Protein AF-A0A7G8H6R9-F1 (afdb_monomer)

Structure (mmCIF, N/CA/C/O backbone):
data_AF-A0A7G8H6R9-F1
#
_entry.id   AF-A0A7G8H6R9-F1
#
loop_
_atom_site.group_PDB
_atom_site.id
_atom_site.type_symbol
_atom_site.label_atom_id
_atom_site.label_alt_id
_atom_site.label_comp_id
_atom_site.label_asym_id
_atom_site.label_entity_id
_atom_site.label_seq_id
_atom_site.pdbx_PDB_ins_code
_atom_site.Cartn_x
_atom_site.Cartn_y
_atom_site.Cartn_z
_atom_site.occupancy
_atom_site.B_iso_or_equiv
_atom_site.auth_seq_id
_atom_site.auth_comp_id
_atom_site.auth_asym_id
_atom_site.auth_atom_id
_atom_site.pdbx_PDB_model_num
ATOM 1 N N . MET A 1 1 ? 28.705 13.087 13.200 1.00 26.36 1 MET A N 1
ATOM 2 C CA . MET A 1 1 ? 27.753 12.635 14.234 1.00 26.36 1 MET A CA 1
ATOM 3 C C . MET A 1 1 ? 26.421 12.434 13.539 1.00 26.36 1 MET A C 1
ATOM 5 O O . MET A 1 1 ? 26.040 13.349 12.816 1.00 26.36 1 MET A O 1
ATOM 9 N N . PRO A 1 2 ? 25.771 11.267 13.654 1.00 31.14 2 PRO A N 1
ATOM 10 C CA . PRO A 1 2 ? 24.461 11.089 13.050 1.00 31.14 2 PRO A CA 1
ATOM 11 C C . PRO A 1 2 ? 23.506 12.064 13.736 1.00 31.14 2 PRO A C 1
ATOM 13 O O . PRO A 1 2 ? 23.510 12.161 14.966 1.00 31.14 2 PRO A O 1
ATOM 16 N N . ALA A 1 3 ? 22.737 12.822 12.954 1.00 32.84 3 ALA A N 1
ATOM 17 C CA . ALA A 1 3 ? 21.573 13.509 13.489 1.00 32.84 3 ALA A CA 1
ATOM 18 C C . ALA A 1 3 ? 20.749 12.448 14.221 1.00 32.84 3 ALA A C 1
ATOM 20 O O . ALA A 1 3 ? 20.484 11.385 13.658 1.00 32.84 3 ALA A O 1
ATOM 21 N N . SER A 1 4 ? 20.445 12.677 15.498 1.00 36.53 4 SER A N 1
ATOM 22 C CA . SER A 1 4 ? 19.651 11.727 16.260 1.00 36.53 4 SER A CA 1
ATOM 23 C C . SER A 1 4 ? 18.355 11.485 15.493 1.00 36.53 4 SER A C 1
ATOM 25 O O . SER A 1 4 ? 17.582 12.415 15.251 1.00 36.53 4 SER A O 1
ATOM 27 N N . SER A 1 5 ? 18.127 10.243 15.069 1.00 42.66 5 SER A N 1
ATOM 28 C CA . SER A 1 5 ? 16.808 9.802 14.649 1.00 42.66 5 SER A CA 1
ATOM 29 C C . SER A 1 5 ? 15.935 9.886 15.897 1.00 42.66 5 SER A C 1
ATOM 31 O O . SER A 1 5 ? 15.857 8.940 16.681 1.00 42.66 5 SER A O 1
ATOM 33 N N . ARG A 1 6 ? 15.358 11.063 16.170 1.00 48.69 6 ARG A N 1
ATOM 34 C CA . ARG A 1 6 ? 14.255 11.148 17.123 1.00 48.69 6 ARG A CA 1
ATOM 35 C C . ARG A 1 6 ? 13.229 10.151 16.616 1.00 48.69 6 ARG A C 1
ATOM 37 O O . ARG A 1 6 ? 12.749 10.318 15.498 1.00 48.69 6 ARG A O 1
ATOM 44 N N . LEU A 1 7 ? 12.955 9.123 17.414 1.00 51.47 7 LEU A N 1
ATOM 45 C CA . LEU A 1 7 ? 11.779 8.284 17.233 1.00 51.47 7 LEU A CA 1
ATOM 46 C C . LEU A 1 7 ? 10.602 9.240 17.033 1.00 51.47 7 LEU A C 1
ATOM 48 O O . LEU A 1 7 ? 10.328 10.068 17.908 1.00 51.47 7 LEU A O 1
ATOM 52 N N . ARG A 1 8 ? 9.997 9.216 15.842 1.00 64.62 8 ARG A N 1
ATOM 53 C CA . ARG A 1 8 ? 8.861 10.077 15.510 1.00 64.62 8 ARG A CA 1
ATOM 54 C C . ARG A 1 8 ? 7.612 9.454 16.117 1.00 64.62 8 ARG A C 1
ATOM 56 O O . ARG A 1 8 ? 6.754 8.932 15.420 1.00 64.62 8 ARG A O 1
ATOM 63 N N . ASP A 1 9 ? 7.525 9.515 17.438 1.00 67.19 9 ASP A N 1
ATOM 64 C CA . ASP A 1 9 ? 6.433 8.948 18.233 1.00 67.19 9 ASP A CA 1
ATOM 65 C C . ASP A 1 9 ? 5.193 9.862 18.250 1.00 67.19 9 ASP A C 1
ATOM 67 O O . ASP A 1 9 ? 4.544 10.094 19.269 1.00 67.19 9 ASP A O 1
ATOM 71 N N . GLU A 1 10 ? 4.912 10.492 17.112 1.00 83.69 10 GLU A N 1
ATOM 72 C CA . GLU A 1 10 ? 3.796 11.414 16.998 1.00 83.69 10 GLU A CA 1
ATOM 73 C C . GLU A 1 10 ? 2.509 10.614 16.808 1.00 83.69 10 GLU A C 1
ATOM 75 O O . GLU A 1 10 ? 2.331 9.887 15.827 1.00 83.69 10 GLU A O 1
ATOM 80 N N . VAL A 1 11 ? 1.596 10.781 17.757 1.00 90.62 11 VAL A N 1
ATOM 81 C CA . VAL A 1 11 ? 0.278 10.156 17.755 1.00 90.62 11 VAL A CA 1
ATOM 82 C C . VAL A 1 11 ? -0.803 11.221 17.871 1.00 90.62 11 VAL A C 1
ATOM 84 O O . VAL A 1 11 ? -0.602 12.273 18.480 1.00 90.62 11 VAL A O 1
ATOM 87 N N . ILE A 1 12 ? -1.974 10.948 17.304 1.00 92.62 12 ILE A N 1
ATOM 88 C CA . ILE A 1 12 ? -3.186 11.705 17.624 1.00 92.62 12 ILE A CA 1
ATOM 89 C C . ILE A 1 12 ? -3.695 11.174 18.955 1.00 92.62 12 ILE A C 1
ATOM 91 O O . ILE A 1 12 ? -3.955 9.980 19.062 1.00 92.62 12 ILE A O 1
ATOM 95 N N . VAL A 1 13 ? -3.871 12.042 19.945 1.00 95.19 13 VAL A N 1
ATOM 96 C CA . VAL A 1 13 ? -4.448 11.667 21.238 1.00 95.19 13 VAL A CA 1
ATOM 97 C C . VAL A 1 13 ? -5.892 12.138 21.283 1.00 95.19 13 VAL A C 1
ATOM 99 O O . VAL A 1 13 ? -6.182 13.295 20.987 1.00 95.19 13 VAL A O 1
ATOM 102 N N . VAL A 1 14 ? -6.800 11.251 21.677 1.00 96.81 14 VAL A N 1
ATOM 103 C CA . VAL A 1 14 ? -8.214 11.572 21.860 1.00 96.81 14 VAL A CA 1
ATOM 104 C C . VAL A 1 14 ? -8.591 11.331 23.312 1.00 96.81 14 VAL A C 1
ATOM 106 O O . VAL A 1 14 ? -8.386 10.237 23.838 1.00 96.81 14 VAL A O 1
ATOM 109 N N . GLN A 1 15 ? -9.151 12.356 23.947 1.00 97.56 15 GLN A N 1
ATOM 110 C CA . GLN A 1 15 ? -9.713 12.291 25.288 1.00 97.56 15 GLN A CA 1
ATOM 111 C C . GLN A 1 15 ? -11.240 12.305 25.193 1.00 97.56 15 GLN A C 1
ATOM 113 O O . GLN A 1 15 ? -11.832 13.249 24.677 1.00 97.56 15 GLN A O 1
ATOM 118 N N . LEU A 1 16 ? -11.881 11.251 25.691 1.00 97.50 16 LEU A N 1
ATOM 119 C CA . LEU A 1 16 ? -13.327 11.179 25.877 1.00 97.50 16 LEU A CA 1
ATOM 120 C C . LEU A 1 16 ? -13.691 11.714 27.261 1.00 97.50 16 LEU A C 1
ATOM 122 O O . LEU A 1 16 ? -13.001 11.417 28.244 1.00 97.50 16 LEU A O 1
ATOM 126 N N . HIS A 1 17 ? -14.792 12.456 27.328 1.00 95.81 17 HIS A N 1
ATOM 127 C CA . HIS A 1 17 ? -15.356 12.990 28.562 1.00 95.81 17 HIS A CA 1
ATOM 128 C C . HIS A 1 17 ? -16.751 12.411 28.826 1.00 95.81 17 HIS A C 1
ATOM 130 O O . HIS A 1 17 ? -17.503 12.087 27.896 1.00 95.81 17 HIS A O 1
ATOM 136 N N . SER A 1 18 ? -17.109 12.327 30.110 1.00 93.25 18 SER A N 1
ATOM 137 C CA . SER A 1 18 ? -18.385 11.779 30.584 1.00 93.25 18 SER A CA 1
ATOM 138 C C . SER A 1 18 ? -19.610 12.585 30.146 1.00 93.25 18 SER A C 1
ATOM 140 O O . SER A 1 18 ? -20.715 12.051 30.141 1.00 93.25 18 SER A O 1
ATOM 142 N N . ASP A 1 19 ? -19.424 13.844 29.746 1.00 93.12 19 ASP A N 1
ATOM 143 C CA . ASP A 1 19 ? -20.468 14.702 29.176 1.00 93.12 19 ASP A CA 1
ATOM 144 C C . ASP A 1 19 ? -20.760 14.406 27.690 1.00 93.12 19 ASP A C 1
ATOM 146 O O . ASP A 1 19 ? -21.629 15.036 27.089 1.00 93.12 19 ASP A O 1
ATOM 150 N N . GLY A 1 20 ? -20.052 13.442 27.091 1.00 91.31 20 GLY A N 1
ATOM 151 C CA . GLY A 1 20 ? -20.201 13.057 25.689 1.00 91.31 20 GLY A CA 1
ATOM 152 C C . GLY A 1 20 ? -19.307 13.833 24.717 1.00 91.31 20 GLY A C 1
ATOM 153 O O . GLY A 1 20 ? -19.296 13.510 23.526 1.00 91.31 20 GLY A O 1
ATOM 154 N N . SER A 1 21 ? -18.526 14.807 25.191 1.00 93.62 21 SER A N 1
ATOM 155 C CA . SER A 1 21 ? -17.560 15.538 24.368 1.00 93.62 21 SER A CA 1
ATOM 156 C C . SER A 1 21 ? -16.255 14.754 24.158 1.00 93.62 21 SER A C 1
ATOM 158 O O . SER A 1 21 ? -15.936 13.812 24.895 1.00 93.62 21 SER A O 1
ATOM 160 N N . ASN A 1 22 ? -15.510 15.122 23.107 1.00 94.88 22 ASN A N 1
ATOM 161 C CA . ASN A 1 22 ? -14.188 14.578 22.796 1.00 94.88 22 ASN A CA 1
ATOM 162 C C . ASN A 1 22 ? -13.207 15.732 22.568 1.00 94.88 22 ASN A C 1
ATOM 164 O O . ASN A 1 22 ? -13.498 16.626 21.769 1.00 94.88 22 ASN A O 1
ATOM 168 N N . GLU A 1 23 ? -12.023 15.664 23.164 1.00 96.25 23 GLU A N 1
ATOM 169 C CA . GLU A 1 23 ? -10.902 16.549 22.849 1.00 96.25 23 GLU A CA 1
ATOM 170 C C . GLU A 1 23 ? -9.880 15.796 21.986 1.00 96.25 23 GLU A C 1
ATOM 172 O O . GLU A 1 23 ? -9.482 14.677 22.312 1.00 96.25 23 GLU A O 1
ATOM 177 N N . VAL A 1 24 ? -9.452 16.399 20.873 1.00 95.62 24 VAL A N 1
ATOM 178 C CA . VAL A 1 24 ? -8.404 15.848 20.001 1.00 95.62 24 VAL A CA 1
ATOM 179 C C . VAL A 1 24 ? -7.146 16.688 20.159 1.00 95.62 24 VAL A C 1
ATOM 181 O O . VAL A 1 24 ? -7.118 17.855 19.771 1.00 95.62 24 VAL A O 1
ATOM 184 N N . GLN A 1 25 ? -6.096 16.077 20.694 1.00 94.00 25 GLN A N 1
ATOM 185 C CA . GLN A 1 25 ? -4.788 16.687 20.881 1.00 94.00 25 GLN A CA 1
ATOM 186 C C . GLN A 1 25 ? -3.840 16.207 19.783 1.00 94.00 25 GLN A C 1
ATOM 188 O O . GLN A 1 25 ? -3.674 15.007 19.547 1.00 94.00 25 GLN A O 1
ATOM 193 N N . LEU A 1 26 ? -3.226 17.170 19.098 1.00 91.44 26 LEU A N 1
ATOM 194 C CA . LEU A 1 26 ? -2.254 16.923 18.041 1.00 91.44 26 LEU A CA 1
ATOM 195 C C . LEU A 1 26 ? -0.825 17.164 18.556 1.00 91.44 26 LEU A C 1
ATOM 197 O O . LEU A 1 26 ? -0.627 18.018 19.424 1.00 91.44 26 LEU A O 1
ATOM 201 N N . PRO A 1 27 ? 0.179 16.472 17.994 1.00 85.69 27 PRO A N 1
ATOM 202 C CA . PRO A 1 27 ? 1.586 16.777 18.224 1.00 85.69 27 PRO A CA 1
ATOM 203 C C . PRO A 1 27 ? 1.901 18.254 17.939 1.00 85.69 27 PRO A C 1
ATOM 205 O O . PRO A 1 27 ? 1.411 18.832 16.968 1.00 85.69 27 PRO A O 1
ATOM 208 N N . SER A 1 28 ? 2.749 18.864 18.771 1.00 78.88 28 SER A N 1
ATOM 209 C CA . SER A 1 28 ? 3.027 20.309 18.741 1.00 78.88 28 SER A CA 1
ATOM 210 C C . SER A 1 28 ? 3.736 20.800 17.473 1.00 78.88 28 SER A C 1
ATOM 212 O O . SER A 1 28 ? 3.584 21.964 17.114 1.00 78.88 28 SER A O 1
ATOM 214 N N . ASN A 1 29 ? 4.472 19.929 16.773 1.00 77.94 29 ASN A N 1
ATOM 215 C CA . ASN A 1 29 ? 5.256 20.264 15.580 1.00 77.94 29 ASN A CA 1
ATOM 216 C C . ASN A 1 29 ? 4.847 19.416 14.367 1.00 77.94 29 ASN A C 1
ATOM 218 O O . ASN A 1 29 ? 5.669 18.717 13.781 1.00 77.94 29 ASN A O 1
ATOM 222 N N . LEU A 1 30 ? 3.570 19.471 13.985 1.00 78.81 30 LEU A N 1
ATOM 223 C CA . LEU A 1 30 ? 3.066 18.672 12.870 1.00 78.81 30 LEU A CA 1
ATOM 224 C C . LEU A 1 30 ? 3.607 19.172 11.518 1.00 78.81 30 LEU A C 1
ATOM 226 O O . LEU A 1 30 ? 3.305 20.287 11.081 1.00 78.81 30 LEU A O 1
ATOM 230 N N . GLU A 1 31 ? 4.358 18.330 10.809 1.00 79.00 31 GLU A N 1
ATOM 231 C CA . GLU A 1 31 ? 4.744 18.612 9.426 1.00 79.00 31 GLU A CA 1
ATOM 232 C C . GLU A 1 31 ? 3.495 18.728 8.526 1.00 79.00 31 GLU A C 1
ATOM 234 O O . GLU A 1 31 ? 2.511 17.999 8.683 1.00 79.00 31 GLU A O 1
ATOM 239 N N . LYS A 1 32 ? 3.537 19.608 7.514 1.00 75.12 32 LYS A N 1
ATOM 240 C CA . LYS A 1 32 ? 2.390 19.879 6.621 1.00 75.12 32 LYS A CA 1
ATOM 241 C C . LYS A 1 32 ? 1.817 18.612 5.965 1.00 75.12 32 LYS A C 1
ATOM 243 O O . LYS A 1 32 ? 0.612 18.534 5.743 1.00 75.12 32 LYS A O 1
ATOM 248 N N . GLY A 1 33 ? 2.665 17.621 5.673 1.00 72.75 33 GLY A N 1
ATOM 249 C CA . GLY A 1 33 ? 2.245 16.337 5.101 1.00 72.75 33 GLY A CA 1
ATOM 250 C C . GLY A 1 33 ? 1.328 15.526 6.025 1.00 72.75 33 GLY A C 1
ATOM 251 O O . GLY A 1 33 ? 0.394 14.884 5.549 1.00 72.75 33 GLY A O 1
ATOM 252 N N . LEU A 1 34 ? 1.522 15.620 7.342 1.00 84.81 34 LEU A N 1
ATOM 253 C CA . LEU A 1 34 ? 0.761 14.864 8.339 1.00 84.81 34 LEU A CA 1
ATOM 254 C C . LEU A 1 34 ? -0.631 15.448 8.595 1.00 84.81 34 LEU A C 1
ATOM 256 O O . LEU A 1 34 ? -1.524 14.726 9.028 1.00 84.81 34 LEU A O 1
ATOM 260 N N . LEU A 1 35 ? -0.863 16.725 8.267 1.00 87.19 35 LEU A N 1
ATOM 261 C CA . LEU A 1 35 ? -2.186 17.347 8.409 1.00 87.19 35 LEU A CA 1
ATOM 262 C C . LEU A 1 35 ? -3.255 16.595 7.607 1.00 87.19 35 LEU A C 1
ATOM 264 O O . LEU A 1 35 ? -4.388 16.455 8.061 1.00 87.19 35 LEU A O 1
ATOM 268 N N . THR A 1 36 ? -2.885 16.070 6.437 1.00 89.00 36 THR A N 1
ATOM 269 C CA . THR A 1 36 ? -3.792 15.256 5.613 1.00 89.00 36 THR A CA 1
ATOM 270 C C . THR A 1 36 ? -4.135 13.920 6.278 1.00 89.00 36 THR A C 1
ATOM 272 O O . THR A 1 36 ? -5.289 13.501 6.239 1.00 89.00 36 THR A O 1
ATOM 275 N N . ARG A 1 37 ? -3.172 13.296 6.971 1.00 92.38 37 ARG A N 1
ATOM 276 C CA . ARG A 1 37 ? -3.375 12.069 7.760 1.00 92.38 37 ARG A CA 1
ATOM 277 C C . ARG A 1 37 ? -4.321 12.325 8.941 1.00 92.38 37 ARG A C 1
ATOM 279 O O . ARG A 1 37 ? -5.281 11.586 9.131 1.00 92.38 37 ARG A O 1
ATOM 286 N N . VAL A 1 38 ? -4.134 13.439 9.657 1.00 92.75 38 VAL A N 1
ATOM 287 C CA . VAL A 1 38 ? -5.045 13.870 10.737 1.00 92.75 38 VAL A CA 1
ATOM 288 C C . VAL A 1 38 ? -6.471 14.076 10.221 1.00 92.75 38 VAL A C 1
ATOM 290 O O . VAL A 1 38 ? -7.431 13.635 10.852 1.00 92.75 38 VAL A O 1
ATOM 293 N N . GLN A 1 39 ? -6.627 14.735 9.070 1.00 93.12 39 GLN A N 1
ATOM 294 C CA . GLN A 1 39 ? -7.939 14.940 8.455 1.00 93.12 39 GLN A CA 1
ATOM 295 C C . GLN A 1 39 ? -8.610 13.614 8.080 1.00 93.12 39 GLN A C 1
ATOM 297 O O . GLN A 1 39 ? -9.797 13.452 8.362 1.00 93.12 39 GLN A O 1
ATOM 302 N N . ALA A 1 40 ? -7.856 12.665 7.515 1.00 95.12 40 ALA A N 1
ATOM 303 C CA . ALA A 1 40 ? -8.357 11.336 7.174 1.00 95.12 40 ALA A CA 1
ATOM 304 C C . ALA A 1 40 ? -8.886 10.579 8.408 1.00 95.12 40 ALA A C 1
ATOM 306 O O . ALA A 1 40 ? -9.934 9.942 8.336 1.00 95.12 40 ALA A O 1
ATOM 307 N N . CYS A 1 41 ? -8.236 10.717 9.567 1.00 96.12 41 CYS A N 1
ATOM 308 C CA . CYS A 1 41 ? -8.650 10.039 10.799 1.00 96.12 41 CYS A CA 1
ATOM 309 C C . CYS A 1 41 ? -9.939 10.574 11.437 1.00 96.12 41 CYS A C 1
ATOM 311 O O . CYS A 1 41 ? -10.473 9.919 12.328 1.00 96.12 41 CYS A O 1
ATOM 313 N N . ARG A 1 42 ? -10.473 11.734 11.024 1.00 94.69 42 ARG A N 1
ATOM 314 C CA . ARG A 1 42 ? -11.649 12.345 11.682 1.00 94.69 42 ARG A CA 1
ATOM 315 C C . ARG A 1 42 ? -12.860 11.413 11.746 1.00 94.69 42 ARG A C 1
ATOM 317 O O . ARG A 1 42 ? -13.512 11.341 12.785 1.00 94.69 42 ARG A O 1
ATOM 324 N N . GLY A 1 43 ? -13.140 10.699 10.654 1.00 94.69 43 GLY A N 1
ATOM 325 C CA . GLY A 1 43 ? -14.242 9.733 10.599 1.00 94.69 43 GLY A CA 1
ATOM 326 C C . GLY A 1 43 ? -14.040 8.582 11.584 1.00 94.69 43 GLY A C 1
ATOM 327 O O . GLY A 1 43 ? -14.943 8.263 12.356 1.00 94.69 43 GLY A O 1
ATOM 328 N N . PHE A 1 44 ? -12.824 8.032 11.626 1.00 97.38 44 PHE A N 1
ATOM 329 C CA . PHE A 1 44 ? -12.467 6.979 12.572 1.00 97.38 44 PHE A CA 1
ATOM 330 C C . PHE A 1 44 ? -12.538 7.456 14.030 1.00 97.38 44 PHE A C 1
ATOM 332 O O . PHE A 1 44 ? -13.101 6.754 14.859 1.00 97.38 44 PHE A O 1
ATOM 339 N N . ILE A 1 45 ? -12.055 8.662 14.356 1.00 97.19 45 ILE A N 1
ATOM 340 C CA . ILE A 1 45 ? -12.119 9.219 15.721 1.00 97.19 45 ILE A CA 1
ATOM 341 C C . ILE A 1 45 ? -13.566 9.281 16.225 1.00 97.19 45 ILE A C 1
ATOM 343 O O . ILE A 1 45 ? -13.845 8.874 17.353 1.00 97.19 45 ILE A O 1
ATOM 347 N N . HIS A 1 46 ? -14.493 9.763 15.391 1.00 95.44 46 HIS A N 1
ATOM 348 C CA . HIS A 1 46 ? -15.917 9.783 15.731 1.00 95.44 46 HIS A CA 1
ATOM 349 C C . HIS A 1 46 ? -16.468 8.378 15.971 1.00 95.44 46 HIS A C 1
ATOM 351 O O . HIS A 1 46 ? -17.170 8.149 16.958 1.00 95.44 46 HIS A O 1
ATOM 357 N N . HIS A 1 47 ? -16.131 7.447 15.082 1.00 96.44 47 HIS A N 1
ATOM 358 C CA . HIS A 1 47 ? -16.577 6.067 15.160 1.00 96.44 47 HIS A CA 1
ATOM 359 C C . HIS A 1 47 ? -16.043 5.357 16.419 1.00 96.44 47 HIS A C 1
ATOM 361 O O . HIS A 1 47 ? -16.822 4.797 17.189 1.00 96.44 47 HIS A O 1
ATOM 367 N N . ALA A 1 48 ? -14.742 5.468 16.693 1.00 97.81 48 ALA A N 1
ATOM 368 C CA . ALA A 1 48 ? -14.099 4.901 17.873 1.00 97.81 48 ALA A CA 1
ATOM 369 C C . ALA A 1 48 ? -14.675 5.476 19.172 1.00 97.81 48 ALA A C 1
ATOM 371 O O . ALA A 1 48 ? -15.032 4.719 20.069 1.00 97.81 48 ALA A O 1
ATOM 372 N N . ALA A 1 49 ? -14.849 6.799 19.263 1.00 97.25 49 ALA A N 1
ATOM 373 C CA . ALA A 1 49 ? -15.452 7.436 20.433 1.00 97.25 49 ALA A CA 1
ATOM 374 C C . ALA A 1 49 ? -16.880 6.936 20.702 1.00 97.25 49 ALA A C 1
ATOM 376 O O . ALA A 1 49 ? -17.253 6.687 21.848 1.00 97.25 49 ALA A O 1
ATOM 377 N N . HIS A 1 50 ? -17.685 6.781 19.648 1.00 96.50 50 HIS A N 1
ATOM 378 C CA . HIS A 1 50 ? -19.026 6.219 19.761 1.00 96.50 50 HIS A CA 1
ATOM 379 C C . HIS A 1 50 ? -18.984 4.760 20.234 1.00 96.50 50 HIS A C 1
ATOM 381 O O . HIS A 1 50 ? -19.693 4.403 21.176 1.00 96.50 50 HIS A O 1
ATOM 387 N N . ARG A 1 51 ? -18.119 3.930 19.640 1.00 97.44 51 ARG A N 1
ATOM 388 C CA . ARG A 1 51 ? -18.008 2.511 19.993 1.00 97.44 51 ARG A CA 1
ATOM 389 C C . ARG A 1 51 ? -17.494 2.301 21.419 1.00 97.44 51 ARG A C 1
ATOM 391 O O . ARG A 1 51 ? -18.090 1.526 22.157 1.00 97.44 51 ARG A O 1
ATOM 398 N N . PHE A 1 52 ? -16.476 3.041 21.859 1.00 97.94 52 PHE A N 1
ATOM 399 C CA . PHE A 1 52 ? -15.996 2.985 23.244 1.00 97.94 52 PHE A CA 1
ATOM 400 C C . PHE A 1 52 ? -17.100 3.308 24.258 1.00 97.94 52 PHE A C 1
ATOM 402 O O . PHE A 1 52 ? -17.245 2.596 25.249 1.00 97.94 52 PHE A O 1
ATOM 409 N N . ARG A 1 53 ? -17.945 4.311 23.984 1.00 96.19 53 ARG A N 1
ATOM 410 C CA . ARG A 1 53 ? -19.100 4.625 24.843 1.00 96.19 53 ARG A CA 1
ATOM 411 C C . ARG A 1 53 ? -20.118 3.492 24.906 1.00 96.19 53 ARG A C 1
ATOM 413 O O . ARG A 1 53 ? -20.641 3.224 25.982 1.00 96.19 53 ARG A O 1
ATOM 420 N N . GLN A 1 54 ? -20.381 2.812 23.790 1.00 96.44 54 GLN A N 1
ATOM 421 C CA . GLN A 1 54 ? -21.252 1.630 23.779 1.00 96.44 54 GLN A CA 1
ATOM 422 C C . GLN A 1 54 ? -20.682 0.477 24.614 1.00 96.44 54 GLN A C 1
ATOM 424 O O . GLN A 1 54 ? -21.447 -0.276 25.208 1.00 96.44 54 GLN A O 1
ATOM 429 N N . LEU A 1 55 ? -19.354 0.367 24.689 1.00 96.50 55 LEU A N 1
ATOM 430 C CA . LEU A 1 55 ? -18.650 -0.584 25.553 1.00 96.50 55 LEU A CA 1
ATOM 431 C C . LEU A 1 55 ? -18.572 -0.123 27.025 1.00 96.50 55 LEU A C 1
ATOM 433 O O . LEU A 1 55 ? -17.995 -0.822 27.851 1.00 96.50 55 LEU A O 1
ATOM 437 N N . GLY A 1 56 ? -19.151 1.033 27.374 1.00 96.19 56 GLY A N 1
ATOM 438 C CA . GLY A 1 56 ? -19.171 1.582 28.736 1.00 96.19 56 GLY A CA 1
ATOM 439 C C . GLY A 1 56 ? -18.009 2.523 29.075 1.00 96.19 56 GLY A C 1
ATOM 440 O O . GLY A 1 56 ? -17.990 3.110 30.158 1.00 96.19 56 GLY A O 1
ATOM 441 N N . HIS A 1 57 ? -17.073 2.745 28.149 1.00 96.06 57 HIS A N 1
ATOM 442 C CA . HIS A 1 57 ? -15.915 3.623 28.342 1.00 96.06 57 HIS A CA 1
ATOM 443 C C . HIS A 1 57 ? -16.275 5.087 28.057 1.00 96.06 57 HIS A C 1
ATOM 445 O O . HIS A 1 57 ? -15.993 5.627 26.987 1.00 96.06 57 HIS A O 1
ATOM 451 N N . VAL A 1 58 ? -16.940 5.739 29.015 1.00 93.44 58 VAL A N 1
ATOM 452 C CA . VAL A 1 58 ? -17.403 7.138 28.879 1.00 93.44 58 VAL A CA 1
ATOM 453 C C . VAL A 1 58 ? -16.316 8.186 29.146 1.00 93.44 58 VAL A C 1
ATOM 455 O O . VAL A 1 58 ? -16.423 9.304 28.651 1.00 93.44 58 VAL A O 1
ATOM 458 N N . THR A 1 59 ? -15.253 7.817 29.866 1.00 96.00 59 THR A N 1
ATOM 459 C CA . THR A 1 59 ? -14.050 8.636 30.076 1.00 96.00 59 THR A CA 1
ATOM 460 C C . THR A 1 59 ? -12.832 7.782 29.754 1.00 96.00 59 THR A C 1
ATOM 462 O O . THR A 1 59 ? -12.549 6.820 30.462 1.00 96.00 59 THR A O 1
ATOM 465 N N . LEU A 1 60 ? -12.121 8.115 28.680 1.00 96.56 60 LEU A N 1
ATOM 466 C CA . LEU A 1 60 ? -11.045 7.288 28.132 1.00 96.56 60 LEU A CA 1
ATOM 467 C C . LEU A 1 60 ? -10.056 8.151 27.352 1.00 96.56 60 LEU A C 1
ATOM 469 O O . LEU A 1 60 ? -10.462 9.077 26.658 1.00 96.56 60 LEU A O 1
ATOM 473 N N . ARG A 1 61 ? -8.771 7.802 27.410 1.00 96.81 61 ARG A N 1
ATOM 474 C CA . ARG A 1 61 ? -7.735 8.355 26.538 1.00 96.81 61 ARG A CA 1
ATOM 475 C C . ARG A 1 61 ? -7.213 7.265 25.608 1.00 96.81 61 ARG A C 1
ATOM 477 O O . ARG A 1 61 ? -6.768 6.229 26.093 1.00 96.81 61 ARG A O 1
ATOM 484 N N . PHE A 1 62 ? -7.225 7.502 24.301 1.00 97.00 62 PHE A N 1
ATOM 485 C CA . PHE A 1 62 ? -6.633 6.592 23.314 1.00 97.00 62 PHE A CA 1
ATOM 486 C C . PHE A 1 62 ? -5.778 7.349 22.296 1.00 97.00 62 PHE A C 1
ATOM 488 O O . PHE A 1 62 ? -5.910 8.567 22.148 1.00 97.00 62 PHE A O 1
ATOM 495 N N . ALA A 1 63 ? -4.891 6.626 21.613 1.00 96.88 63 ALA A N 1
ATOM 496 C CA . ALA A 1 63 ? -3.972 7.189 20.632 1.00 96.88 63 ALA A CA 1
ATOM 497 C C . ALA A 1 63 ? -4.110 6.528 19.252 1.00 96.88 63 ALA A C 1
ATOM 499 O O . ALA A 1 63 ? -4.526 5.376 19.138 1.00 96.88 63 ALA A O 1
ATOM 500 N N . ILE A 1 64 ? -3.768 7.260 18.192 1.00 96.38 64 ILE A N 1
ATOM 501 C CA . ILE A 1 64 ? -3.727 6.770 16.808 1.00 96.38 64 ILE A CA 1
ATOM 502 C C . ILE A 1 64 ? -2.355 7.106 16.227 1.00 96.38 64 ILE A C 1
ATOM 504 O O . ILE A 1 64 ? -1.940 8.268 16.262 1.00 96.38 64 ILE A O 1
ATOM 508 N N . GLN A 1 65 ? -1.677 6.102 15.673 1.00 94.06 65 GLN A N 1
ATOM 509 C CA . GLN A 1 65 ? -0.407 6.256 14.970 1.00 94.06 65 GLN A CA 1
ATOM 510 C C . GLN A 1 65 ? -0.536 7.274 13.827 1.00 94.06 65 GLN A C 1
ATOM 512 O O . GLN A 1 65 ? -1.495 7.230 13.053 1.00 94.06 65 GLN A O 1
ATOM 517 N N . LEU A 1 66 ? 0.435 8.186 13.702 1.00 90.06 66 LEU A N 1
ATOM 518 C CA . LEU A 1 66 ? 0.460 9.179 12.622 1.00 90.06 66 LEU A CA 1
ATOM 519 C C . LEU A 1 66 ? 1.608 8.975 11.624 1.00 90.06 66 LEU A C 1
ATOM 521 O O . LEU A 1 66 ? 1.462 9.338 10.453 1.00 90.06 66 LEU A O 1
ATOM 525 N N . HIS A 1 67 ? 2.730 8.407 12.069 1.00 85.81 67 HIS A N 1
ATOM 526 C CA . HIS A 1 67 ? 3.921 8.136 11.254 1.00 85.81 67 HIS A CA 1
ATOM 527 C C . HIS A 1 67 ? 4.013 6.692 10.789 1.00 85.81 67 HIS A C 1
ATOM 529 O O . HIS A 1 67 ? 3.229 5.840 11.180 1.00 85.81 67 HIS A O 1
ATOM 535 N N . ASP A 1 68 ? 4.998 6.462 9.929 1.00 82.88 68 ASP A N 1
ATOM 536 C CA . ASP A 1 68 ? 5.375 5.147 9.422 1.00 82.88 68 ASP A CA 1
ATOM 537 C C . ASP A 1 68 ? 6.120 4.318 10.509 1.00 82.88 68 ASP A C 1
ATOM 539 O O . ASP A 1 68 ? 6.197 3.096 10.411 1.00 82.88 68 ASP A O 1
ATOM 543 N N . ASP A 1 69 ? 6.638 4.970 11.561 1.00 83.94 69 ASP A N 1
ATOM 544 C CA . ASP A 1 69 ? 7.298 4.336 12.712 1.00 83.94 69 ASP A CA 1
ATOM 545 C C . ASP A 1 69 ? 6.284 3.757 13.717 1.00 83.94 69 ASP A C 1
ATOM 547 O O . ASP A 1 69 ? 5.181 4.288 13.884 1.00 83.94 69 ASP A O 1
ATOM 551 N N . GLU A 1 70 ? 6.669 2.690 14.424 1.00 84.25 70 GLU A N 1
ATOM 552 C CA . GLU A 1 70 ? 5.845 2.106 15.488 1.00 84.25 70 GLU A CA 1
ATOM 553 C C . GLU A 1 70 ? 5.761 3.043 16.707 1.00 84.25 70 GLU A C 1
ATOM 555 O O . GLU A 1 70 ? 6.796 3.523 17.183 1.00 84.25 70 GLU A O 1
ATOM 560 N N . PRO A 1 71 ? 4.551 3.305 17.236 1.00 87.75 71 PRO A N 1
ATOM 561 C CA . PRO A 1 71 ? 4.378 4.188 18.381 1.00 87.75 71 PRO A CA 1
ATOM 562 C C . PRO A 1 71 ? 4.855 3.523 19.679 1.00 87.75 71 PRO A C 1
ATOM 564 O O . PRO A 1 71 ? 4.712 2.315 19.870 1.00 87.75 71 PRO A O 1
ATOM 567 N N . SER A 1 72 ? 5.374 4.320 20.614 1.00 87.88 72 SER A N 1
ATOM 568 C CA . SER A 1 72 ? 5.854 3.835 21.917 1.00 87.88 72 SER A CA 1
ATOM 569 C C . SER A 1 72 ? 4.727 3.570 22.919 1.00 87.88 72 SER A C 1
ATOM 571 O O . SER A 1 72 ? 4.925 2.877 23.921 1.00 87.88 72 SER A O 1
ATOM 573 N N . CYS A 1 73 ? 3.536 4.115 22.657 1.00 89.19 73 CYS A N 1
ATOM 574 C CA . CYS A 1 73 ? 2.354 3.959 23.494 1.00 89.19 73 CYS A CA 1
ATOM 575 C C . CYS A 1 73 ? 1.251 3.157 22.783 1.00 89.19 73 CYS A C 1
ATOM 577 O O . CYS A 1 73 ? 1.188 3.160 21.548 1.00 89.19 73 CYS A O 1
ATOM 579 N N . PRO A 1 74 ? 0.353 2.491 23.541 1.00 94.00 74 PRO A N 1
ATOM 580 C CA . PRO A 1 74 ? -0.812 1.818 22.975 1.00 94.00 74 PRO A CA 1
ATOM 581 C C . PRO A 1 74 ? -1.576 2.734 22.022 1.00 94.00 74 PRO A C 1
ATOM 583 O O . PRO A 1 74 ? -2.035 3.805 22.414 1.00 94.00 74 PRO A O 1
ATOM 586 N N . SER A 1 75 ? -1.673 2.317 20.763 1.00 96.00 75 SER A N 1
ATOM 587 C CA . SER A 1 75 ? -2.246 3.119 19.686 1.00 96.00 75 SER A CA 1
ATOM 588 C C . SER A 1 75 ? -2.981 2.230 18.691 1.00 96.00 75 SER A C 1
ATOM 590 O O . SER A 1 75 ? -2.608 1.075 18.489 1.00 96.00 75 SER A O 1
ATOM 592 N N . PHE A 1 76 ? -3.985 2.786 18.018 1.00 97.50 76 PHE A N 1
ATOM 593 C CA . PHE A 1 76 ? -4.461 2.239 16.749 1.00 97.50 76 PHE A CA 1
ATOM 594 C C . PHE A 1 76 ? -3.356 2.343 15.697 1.00 97.50 76 PHE A C 1
ATOM 596 O O . PHE A 1 76 ? -2.684 3.374 15.610 1.00 97.50 76 PHE A O 1
ATOM 603 N N . LEU A 1 77 ? -3.176 1.281 14.914 1.00 95.81 77 LEU A N 1
ATOM 604 C CA . LEU A 1 77 ? -2.053 1.128 13.988 1.00 95.81 77 LEU A CA 1
ATOM 605 C C . LEU A 1 77 ? -2.530 1.178 12.535 1.00 95.81 77 LEU A C 1
ATOM 607 O O . LEU A 1 77 ? -3.602 0.668 12.217 1.00 95.81 77 LEU A O 1
ATOM 611 N N . ILE A 1 78 ? -1.728 1.756 11.646 1.00 94.38 78 ILE A N 1
ATOM 612 C CA . ILE A 1 78 ? -2.025 1.826 10.202 1.00 94.38 78 ILE A CA 1
ATOM 613 C C . ILE A 1 78 ? -1.495 0.592 9.464 1.00 94.38 78 ILE A C 1
ATOM 615 O O . ILE A 1 78 ? -2.098 0.101 8.505 1.00 94.38 78 ILE A O 1
ATOM 619 N N . ASP A 1 79 ? -0.372 0.075 9.945 1.00 94.56 79 ASP A N 1
ATOM 620 C CA . ASP A 1 79 ? 0.248 -1.162 9.509 1.00 94.56 79 ASP A CA 1
ATOM 621 C C . ASP A 1 79 ? 1.059 -1.775 10.661 1.00 94.56 79 ASP A C 1
ATOM 623 O O . ASP A 1 79 ? 1.235 -1.167 11.718 1.00 94.56 79 ASP A O 1
ATOM 627 N N . ALA A 1 80 ? 1.494 -3.016 10.482 1.00 94.00 80 ALA A N 1
ATOM 628 C CA . ALA A 1 80 ? 2.246 -3.771 11.477 1.00 94.00 80 ALA A CA 1
ATOM 629 C C . ALA A 1 80 ? 3.264 -4.700 10.813 1.00 94.00 80 ALA A C 1
ATOM 631 O O . ALA A 1 80 ? 3.203 -4.926 9.603 1.00 94.00 80 ALA A O 1
ATOM 632 N N . ALA A 1 81 ? 4.192 -5.263 11.588 1.00 93.75 81 ALA A N 1
ATOM 633 C CA . ALA A 1 81 ? 5.127 -6.259 11.075 1.00 93.75 81 ALA A CA 1
ATOM 634 C C . ALA A 1 81 ? 4.379 -7.535 10.645 1.00 93.75 81 ALA A C 1
ATOM 636 O O . ALA A 1 81 ? 3.398 -7.938 11.273 1.00 93.75 81 ALA A O 1
ATOM 637 N N . ALA A 1 82 ? 4.805 -8.156 9.543 1.00 92.19 82 ALA A N 1
ATOM 638 C CA . ALA A 1 82 ? 4.109 -9.296 8.936 1.00 92.19 82 ALA A CA 1
ATOM 639 C C . ALA A 1 82 ? 4.163 -10.586 9.778 1.00 92.19 82 ALA A C 1
ATOM 641 O O . ALA A 1 82 ? 3.346 -11.479 9.575 1.00 92.19 82 ALA A O 1
ATOM 642 N N . ASP A 1 83 ? 5.102 -10.687 10.720 1.00 92.38 83 ASP A N 1
ATOM 643 C CA . ASP A 1 83 ? 5.247 -11.809 11.655 1.00 92.38 83 ASP A CA 1
ATOM 644 C C . ASP A 1 83 ? 4.299 -11.723 12.865 1.00 92.38 83 ASP A C 1
ATOM 646 O O . ASP A 1 83 ? 4.114 -12.702 13.590 1.00 92.38 83 ASP A O 1
ATOM 650 N N . GLN A 1 84 ? 3.661 -10.571 13.079 1.00 91.69 84 GLN A N 1
ATOM 651 C CA . GLN A 1 84 ? 2.667 -10.388 14.129 1.00 91.69 84 GLN A CA 1
ATOM 652 C C . GLN A 1 84 ? 1.299 -10.936 13.702 1.00 91.69 84 GLN A C 1
ATOM 654 O O . GLN A 1 84 ? 0.947 -10.954 12.524 1.00 91.69 84 GLN A O 1
ATOM 659 N N . ASN A 1 85 ? 0.475 -11.355 14.666 1.00 90.56 85 ASN A N 1
ATOM 660 C CA . ASN A 1 85 ? -0.882 -11.813 14.375 1.00 90.56 85 ASN A CA 1
ATOM 661 C C . ASN A 1 85 ? -1.833 -10.612 14.167 1.00 90.56 85 ASN A C 1
ATOM 663 O O . ASN A 1 85 ? -2.178 -9.948 15.150 1.00 90.56 85 ASN A O 1
ATOM 667 N N . PRO A 1 86 ? -2.344 -10.352 12.945 1.00 87.25 86 PRO A N 1
ATOM 668 C CA . PRO A 1 86 ? -3.237 -9.217 12.681 1.00 87.25 86 PRO A CA 1
ATOM 669 C C . PRO A 1 86 ? -4.610 -9.347 13.362 1.00 87.25 86 PRO A C 1
ATOM 671 O O . PRO A 1 86 ? -5.385 -8.390 13.392 1.00 87.25 86 PRO A O 1
ATOM 674 N N . ASN A 1 87 ? -4.940 -10.519 13.917 1.00 88.31 87 ASN A N 1
ATOM 675 C CA . ASN A 1 87 ? -6.137 -10.719 14.737 1.00 88.31 87 ASN A CA 1
ATOM 676 C C . ASN A 1 87 ? -6.007 -10.231 16.178 1.00 88.31 87 ASN A C 1
ATOM 678 O O . ASN A 1 87 ? -6.995 -10.234 16.898 1.00 88.31 87 ASN A O 1
ATOM 682 N N . GLN A 1 88 ? -4.819 -9.788 16.584 1.00 91.38 88 GLN A N 1
ATOM 683 C CA . GLN A 1 88 ? -4.540 -9.303 17.939 1.00 91.38 88 GLN A CA 1
ATOM 684 C C . GLN A 1 88 ? -4.015 -7.861 17.949 1.00 91.38 88 GLN A C 1
ATOM 686 O O . GLN A 1 88 ? -3.496 -7.382 18.961 1.00 91.38 88 GLN A O 1
ATOM 691 N N . LEU A 1 89 ? -4.112 -7.173 16.811 1.00 94.38 89 LEU A N 1
ATOM 692 C CA . LEU A 1 89 ? -3.641 -5.807 16.634 1.00 94.38 89 LEU A CA 1
ATOM 693 C C . LEU A 1 89 ? -4.815 -4.879 16.298 1.00 94.38 89 LEU A C 1
ATOM 695 O O . LEU A 1 89 ? -5.658 -5.256 15.479 1.00 94.38 89 LEU A O 1
ATOM 699 N N . PRO A 1 90 ? -4.861 -3.662 16.870 1.00 96.88 90 PRO A N 1
ATOM 700 C CA . PRO A 1 90 ? -5.885 -2.657 16.585 1.00 96.88 90 PRO A CA 1
ATOM 701 C C . PRO A 1 90 ? -5.590 -1.952 15.247 1.00 96.88 90 PRO A C 1
ATOM 703 O O . PRO A 1 90 ? -5.436 -0.730 15.189 1.00 96.88 90 PRO A O 1
ATOM 706 N N . LEU A 1 91 ? -5.422 -2.733 14.177 1.00 96.88 91 LEU A N 1
ATOM 707 C CA . LEU A 1 91 ? -5.151 -2.218 12.837 1.00 96.88 91 LEU A CA 1
ATOM 708 C C . LEU A 1 91 ? -6.405 -1.550 12.279 1.00 96.88 91 LEU A C 1
ATOM 710 O O . LEU A 1 91 ? -7.457 -2.182 12.212 1.00 96.88 91 LEU A O 1
ATOM 714 N N . ILE A 1 92 ? -6.276 -0.301 11.844 1.00 97.25 92 ILE A N 1
ATOM 715 C CA . ILE A 1 92 ? -7.357 0.474 11.228 1.00 97.25 92 ILE A CA 1
ATOM 716 C C . ILE A 1 92 ? -7.095 0.670 9.727 1.00 97.25 92 ILE A C 1
ATOM 718 O O . ILE A 1 92 ? -5.965 0.469 9.270 1.00 97.25 92 ILE A O 1
ATOM 722 N N . PRO A 1 93 ? -8.111 1.067 8.936 1.00 97.25 93 PRO A N 1
ATOM 723 C CA . PRO A 1 93 ? -7.889 1.449 7.550 1.00 97.25 93 PRO A CA 1
ATOM 724 C C . PRO A 1 93 ? -6.840 2.557 7.421 1.00 97.25 93 PRO A C 1
ATOM 726 O O . PRO A 1 93 ? -6.801 3.486 8.228 1.00 97.25 93 PRO A O 1
ATOM 729 N N . ASP A 1 94 ? -5.991 2.467 6.397 1.00 95.50 94 ASP A N 1
ATOM 730 C CA . ASP A 1 94 ? -4.945 3.464 6.176 1.00 95.50 94 ASP A CA 1
ATOM 731 C C . ASP A 1 94 ? -5.515 4.841 5.807 1.00 95.50 94 ASP A C 1
ATOM 733 O O . ASP A 1 94 ? -6.692 5.002 5.466 1.00 95.50 94 ASP A O 1
ATOM 737 N N . PHE A 1 95 ? -4.660 5.864 5.848 1.00 95.00 95 PHE A N 1
ATOM 738 C CA . PHE A 1 95 ? -5.084 7.238 5.587 1.00 95.00 95 PHE A CA 1
ATOM 739 C C . PHE A 1 95 ? -5.664 7.442 4.181 1.00 95.00 95 PHE A C 1
ATOM 741 O O . PHE A 1 95 ? -6.492 8.336 3.998 1.00 95.00 95 PHE A O 1
ATOM 748 N N . TYR A 1 96 ? -5.255 6.649 3.183 1.00 95.06 96 TYR A N 1
ATOM 749 C CA . TYR A 1 96 ? -5.805 6.755 1.831 1.00 95.06 96 TYR A CA 1
ATOM 750 C C . TYR A 1 96 ? -7.225 6.206 1.808 1.00 95.06 96 TYR A C 1
ATOM 752 O O . TYR A 1 96 ? -8.116 6.860 1.265 1.00 95.06 96 TYR A O 1
ATOM 760 N N . CYS A 1 97 ? -7.453 5.053 2.431 1.00 97.00 97 CYS A N 1
ATOM 761 C CA . CYS A 1 97 ? -8.772 4.449 2.548 1.00 97.00 97 CYS A CA 1
ATOM 762 C C . CYS A 1 97 ? -9.729 5.335 3.364 1.00 97.00 97 CYS A C 1
ATOM 764 O O . CYS A 1 97 ? -10.807 5.681 2.875 1.00 97.00 97 CYS A O 1
ATOM 766 N N . LEU A 1 98 ? -9.314 5.784 4.557 1.00 96.19 98 LEU A N 1
ATOM 767 C CA . LEU A 1 98 ? -10.122 6.654 5.420 1.00 96.19 98 LEU A CA 1
ATOM 768 C C . LEU A 1 98 ? -10.446 7.991 4.743 1.00 96.19 98 LEU A C 1
ATOM 770 O O . LEU A 1 98 ? -11.608 8.388 4.658 1.00 96.19 98 LEU A O 1
ATOM 774 N N . GLY A 1 99 ? -9.428 8.672 4.207 1.00 94.94 99 GLY A N 1
ATOM 775 C CA . GLY A 1 99 ? -9.578 10.000 3.608 1.00 94.94 99 GLY A CA 1
ATOM 776 C C . GLY A 1 99 ? -10.400 10.014 2.317 1.00 94.94 99 GLY A C 1
ATOM 777 O O . GLY A 1 99 ? -10.936 11.054 1.944 1.00 94.94 99 GLY A O 1
ATOM 778 N N . SER A 1 100 ? -10.526 8.868 1.644 1.00 95.69 100 SER A N 1
ATOM 779 C CA . SER A 1 100 ? -11.297 8.717 0.404 1.00 95.69 100 SER A CA 1
ATOM 780 C C . SER A 1 100 ? -12.620 7.967 0.579 1.00 95.69 100 SER A C 1
ATOM 782 O O . SER A 1 100 ? -13.283 7.678 -0.421 1.00 95.69 100 SER A O 1
ATOM 784 N N . GLN A 1 101 ? -13.003 7.658 1.825 1.00 94.62 101 GLN A N 1
ATOM 785 C CA . GLN A 1 101 ? -14.212 6.898 2.162 1.00 94.62 101 GLN A CA 1
ATOM 786 C C . GLN A 1 101 ? -14.267 5.554 1.415 1.00 94.62 101 GLN A C 1
ATOM 788 O O . GLN A 1 101 ? -15.203 5.268 0.666 1.00 94.62 101 GLN A O 1
ATOM 793 N N . GLY A 1 102 ? -13.209 4.749 1.552 1.00 96.31 102 GLY A N 1
ATOM 794 C CA . GLY A 1 102 ? -13.082 3.484 0.825 1.00 96.31 102 GLY A CA 1
ATOM 795 C C . GLY A 1 102 ? -12.923 3.693 -0.680 1.00 96.31 102 GLY A C 1
ATOM 796 O O . GLY A 1 102 ? -13.555 3.002 -1.482 1.00 96.31 102 GLY A O 1
ATOM 797 N N . TYR A 1 103 ? -12.120 4.685 -1.073 1.00 97.75 103 TYR A N 1
ATOM 798 C CA . TYR A 1 103 ? -11.826 5.026 -2.465 1.00 97.75 103 TYR A CA 1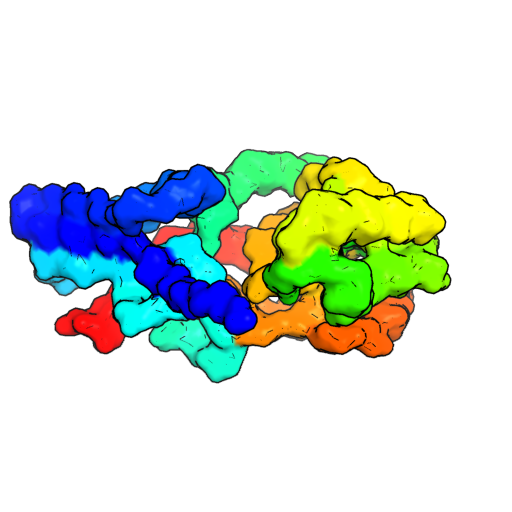
ATOM 799 C C . TYR A 1 103 ? -13.075 5.311 -3.313 1.00 97.75 103 TYR A C 1
ATOM 801 O O . TYR A 1 103 ? -13.078 5.009 -4.503 1.00 97.75 103 TYR A O 1
ATOM 809 N N . ALA A 1 104 ? -14.133 5.898 -2.741 1.00 97.19 104 ALA A N 1
ATOM 810 C CA . ALA A 1 104 ? -15.450 6.023 -3.380 1.00 97.19 104 ALA A CA 1
ATOM 811 C C . ALA A 1 104 ? -15.400 6.603 -4.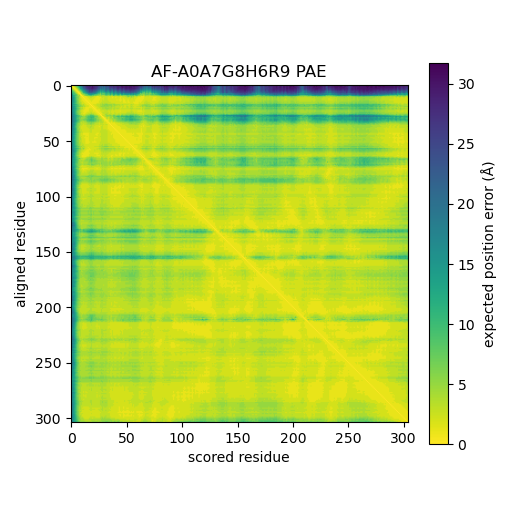809 1.00 97.19 104 ALA A C 1
ATOM 813 O O . ALA A 1 104 ? -15.883 5.977 -5.751 1.00 97.19 104 ALA A O 1
ATOM 814 N N . ALA A 1 105 ? -14.742 7.752 -4.994 1.00 97.69 105 ALA A N 1
ATOM 815 C CA . ALA A 1 105 ? -14.599 8.379 -6.313 1.00 97.69 105 ALA A CA 1
ATOM 816 C C . ALA A 1 105 ? -13.740 7.546 -7.282 1.00 97.69 105 ALA A C 1
ATOM 818 O O . ALA A 1 105 ? -13.980 7.521 -8.486 1.00 97.69 105 ALA A O 1
ATOM 819 N N . LEU A 1 106 ? -12.724 6.846 -6.771 1.00 97.75 106 LEU A N 1
ATOM 820 C CA . LEU A 1 106 ? -11.875 6.005 -7.605 1.00 97.75 106 LEU A CA 1
ATOM 821 C C . LEU A 1 106 ? -12.591 4.717 -8.030 1.00 97.75 106 LEU A C 1
ATOM 823 O O . LEU A 1 106 ? -12.462 4.330 -9.185 1.00 97.75 106 LEU A O 1
ATOM 827 N N . ARG A 1 107 ? -13.401 4.112 -7.153 1.00 97.75 107 ARG A N 1
ATOM 828 C CA . ARG A 1 107 ? -14.254 2.963 -7.490 1.00 97.75 107 ARG A CA 1
ATOM 829 C C . ARG A 1 107 ? -15.225 3.289 -8.624 1.00 97.75 107 ARG A C 1
ATOM 831 O O . ARG A 1 107 ? -15.370 2.479 -9.529 1.00 97.75 107 ARG A O 1
ATOM 838 N N . GLN A 1 108 ? -15.811 4.490 -8.628 1.00 97.62 108 GLN A N 1
ATOM 839 C CA . GLN A 1 108 ? -16.648 4.952 -9.744 1.00 97.62 108 GLN A CA 1
ATOM 840 C C . GLN A 1 108 ? -15.871 4.984 -11.066 1.00 97.62 108 GLN A C 1
ATOM 842 O O . GLN A 1 108 ? -16.365 4.501 -12.073 1.00 97.62 108 GLN A O 1
ATOM 847 N N . ARG A 1 109 ? -14.627 5.478 -11.065 1.00 98.06 109 ARG A N 1
ATOM 848 C CA . ARG A 1 109 ? -13.775 5.457 -12.269 1.00 98.06 109 ARG A CA 1
ATOM 849 C C . ARG A 1 109 ? -13.362 4.045 -12.681 1.00 98.06 109 ARG A C 1
ATOM 851 O O . ARG A 1 109 ? -13.240 3.775 -13.868 1.00 98.06 109 ARG A O 1
ATOM 858 N N . PHE A 1 110 ? -13.139 3.147 -11.722 1.00 98.31 110 PHE A N 1
ATOM 859 C CA . PHE A 1 110 ? -12.802 1.753 -12.015 1.00 98.31 110 PHE A CA 1
ATOM 860 C C . PHE A 1 110 ? -13.963 0.960 -12.610 1.00 98.31 110 PHE A C 1
ATOM 862 O O . PHE A 1 110 ? -13.704 0.047 -13.389 1.00 98.31 110 PHE A O 1
ATOM 869 N N . ALA A 1 111 ? -15.211 1.336 -12.322 1.00 96.75 111 ALA A N 1
ATOM 870 C CA . ALA A 1 111 ? -16.382 0.748 -12.970 1.00 96.75 111 ALA A CA 1
ATOM 871 C C . ALA A 1 111 ? -16.410 0.994 -14.493 1.00 96.75 111 ALA A C 1
ATOM 873 O O . ALA A 1 111 ? -17.000 0.208 -15.225 1.00 96.75 111 ALA A O 1
ATOM 874 N N . GLU A 1 112 ? -15.724 2.039 -14.969 1.00 97.19 112 GLU A N 1
ATOM 875 C CA . GLU A 1 112 ? -15.606 2.384 -16.393 1.00 97.19 112 GLU A CA 1
ATOM 876 C C . GLU A 1 112 ? -14.414 1.699 -17.090 1.00 97.19 112 GLU A C 1
ATOM 878 O O . GLU A 1 112 ? -14.189 1.892 -18.289 1.00 97.19 112 GLU A O 1
ATOM 883 N N . LEU A 1 113 ? -13.600 0.921 -16.361 1.00 98.12 113 LEU A N 1
ATOM 884 C CA . LEU A 1 113 ? -12.478 0.204 -16.964 1.00 98.12 113 LEU A CA 1
ATOM 885 C C . LEU A 1 113 ? -12.985 -0.904 -17.896 1.00 98.12 113 LEU A C 1
ATOM 887 O O . LEU A 1 113 ? -13.952 -1.595 -17.576 1.00 98.12 113 LEU A O 1
ATOM 891 N N . PRO A 1 114 ? -12.300 -1.151 -19.025 1.00 98.06 114 PRO A N 1
ATOM 892 C CA . PRO A 1 114 ? -12.671 -2.243 -19.907 1.00 98.06 114 PRO A CA 1
ATOM 893 C C . PRO A 1 114 ? -12.423 -3.602 -19.239 1.00 98.06 114 PRO A C 1
ATOM 895 O O . PRO A 1 114 ? -11.584 -3.733 -18.334 1.00 98.06 114 PRO A O 1
ATOM 898 N N . ASP A 1 115 ? -13.094 -4.628 -19.768 1.00 97.56 115 ASP A N 1
ATOM 899 C CA . ASP A 1 115 ? -12.857 -6.029 -19.412 1.00 97.56 115 ASP A CA 1
ATOM 900 C C . ASP A 1 115 ? -11.362 -6.352 -19.404 1.00 97.56 115 ASP A C 1
ATOM 902 O O . ASP A 1 115 ? -10.605 -5.880 -20.260 1.00 97.56 115 ASP A O 1
ATOM 906 N N . TRP A 1 116 ? -10.934 -7.208 -18.475 1.00 98.44 116 TRP A N 1
ATOM 907 C CA . TRP A 1 116 ? -9.517 -7.498 -18.250 1.00 98.44 116 TRP A CA 1
ATOM 908 C C . TRP A 1 116 ? -8.769 -7.893 -19.536 1.00 98.44 116 TRP A C 1
ATOM 910 O O . TRP A 1 116 ? -7.694 -7.372 -19.826 1.00 98.44 116 TRP A O 1
ATOM 920 N N . HIS A 1 117 ? -9.371 -8.722 -20.394 1.00 97.88 117 HIS A N 1
ATOM 921 C CA . HIS A 1 117 ? -8.758 -9.142 -21.660 1.00 97.88 117 HIS A CA 1
ATOM 922 C C . HIS A 1 117 ? -8.594 -8.010 -22.693 1.00 97.88 117 HIS A C 1
ATOM 924 O O . HIS A 1 117 ? -7.778 -8.130 -23.606 1.00 97.88 117 HIS A O 1
ATOM 930 N N . ARG A 1 118 ? -9.319 -6.895 -22.558 1.00 98.38 118 ARG A N 1
ATOM 931 C CA . ARG A 1 118 ? -9.208 -5.709 -23.428 1.00 98.38 118 ARG A CA 1
ATOM 932 C C . ARG A 1 118 ? -8.209 -4.671 -22.905 1.00 98.38 118 ARG A C 1
ATOM 934 O O . ARG A 1 118 ? -7.924 -3.705 -23.608 1.00 98.38 118 ARG A O 1
ATOM 941 N N . ARG A 1 119 ? -7.674 -4.868 -21.697 1.00 98.56 119 ARG A N 1
ATOM 942 C CA . ARG A 1 119 ? -6.625 -4.033 -21.096 1.00 98.56 119 ARG A CA 1
ATOM 943 C C . ARG A 1 119 ? -5.270 -4.279 -21.756 1.00 98.56 119 ARG A C 1
ATOM 945 O O . ARG A 1 119 ? -5.041 -5.334 -22.357 1.00 98.56 119 ARG A O 1
ATOM 952 N N . LEU A 1 120 ? -4.363 -3.317 -21.603 1.00 98.25 120 LEU A N 1
ATOM 953 C CA . LEU A 1 120 ? -3.007 -3.366 -22.141 1.00 98.25 120 LEU A CA 1
ATOM 954 C C . LEU A 1 120 ? -2.246 -4.574 -21.563 1.00 98.25 120 LEU A C 1
ATOM 956 O O . LEU A 1 120 ? -2.184 -4.723 -20.338 1.00 98.25 120 LEU A O 1
ATOM 960 N N . PRO A 1 121 ? -1.673 -5.445 -22.414 1.00 97.44 121 PRO A N 1
ATOM 961 C CA . PRO A 1 121 ? -1.001 -6.668 -21.990 1.00 97.44 121 PRO A CA 1
ATOM 962 C C . PRO A 1 121 ? 0.440 -6.391 -21.538 1.00 97.44 121 PRO A C 1
ATOM 964 O O . PRO A 1 121 ? 1.380 -6.925 -22.111 1.00 97.44 121 PRO A O 1
ATOM 967 N N . ILE A 1 122 ? 0.614 -5.533 -20.538 1.00 97.75 122 ILE A N 1
ATOM 968 C CA . ILE A 1 122 ? 1.916 -5.167 -19.973 1.00 97.75 122 ILE A CA 1
ATOM 969 C C . ILE A 1 122 ? 1.757 -4.961 -18.463 1.00 97.75 122 ILE A C 1
ATOM 971 O O . ILE A 1 122 ? 0.702 -4.514 -18.003 1.00 97.75 122 ILE A O 1
ATOM 975 N N . ALA A 1 123 ? 2.775 -5.325 -17.689 1.00 98.56 123 ALA A N 1
ATOM 976 C CA . ALA A 1 123 ? 2.853 -4.999 -16.275 1.00 98.56 123 ALA A CA 1
ATOM 977 C C . ALA A 1 123 ? 3.345 -3.566 -16.098 1.00 98.56 123 ALA A C 1
ATOM 979 O O . ALA A 1 123 ? 4.308 -3.157 -16.742 1.00 98.56 123 ALA A O 1
ATOM 980 N N . ILE A 1 124 ? 2.706 -2.802 -15.213 1.00 98.56 124 ILE A N 1
ATOM 981 C CA . ILE A 1 124 ? 3.091 -1.410 -14.974 1.00 98.56 124 ILE A CA 1
ATOM 982 C C . ILE A 1 124 ? 3.384 -1.123 -13.504 1.00 98.56 124 ILE A C 1
ATOM 984 O O . ILE A 1 124 ? 2.732 -1.631 -12.586 1.00 98.56 124 ILE A O 1
ATOM 988 N N . TRP A 1 125 ? 4.359 -0.240 -13.296 1.00 98.56 125 TRP A N 1
ATOM 989 C CA . TRP A 1 125 ? 4.607 0.419 -12.023 1.00 98.56 125 TRP A CA 1
ATOM 990 C C . TRP A 1 125 ? 4.964 1.892 -12.224 1.00 98.56 125 TRP A C 1
ATOM 992 O O . TRP A 1 125 ? 5.775 2.254 -13.083 1.00 98.56 125 TRP A O 1
ATOM 1002 N N . ARG A 1 126 ? 4.369 2.754 -11.398 1.00 98.19 126 ARG A N 1
ATOM 1003 C CA . ARG A 1 126 ? 4.690 4.181 -11.307 1.00 98.19 126 ARG A CA 1
ATOM 1004 C C . ARG A 1 126 ? 4.730 4.592 -9.844 1.00 98.19 126 ARG A C 1
ATOM 1006 O O . ARG A 1 126 ? 3.733 4.460 -9.138 1.00 98.19 126 ARG A O 1
ATOM 1013 N N . GLY A 1 127 ? 5.864 5.112 -9.386 1.00 96.94 127 GLY A N 1
ATOM 1014 C CA . GLY A 1 127 ? 6.005 5.542 -7.996 1.00 96.94 127 GLY A CA 1
ATOM 1015 C C . GLY A 1 127 ? 7.237 6.395 -7.733 1.00 96.94 127 GLY A C 1
ATOM 1016 O O . GLY A 1 127 ? 8.072 6.608 -8.604 1.00 96.94 127 GLY A O 1
ATOM 1017 N N . ALA A 1 128 ? 7.346 6.925 -6.519 1.00 96.81 128 ALA A N 1
ATOM 1018 C CA . ALA A 1 128 ? 8.491 7.732 -6.108 1.00 96.81 128 ALA A CA 1
ATOM 1019 C C . ALA A 1 128 ? 9.641 6.866 -5.563 1.00 96.81 128 ALA A C 1
ATOM 1021 O O . ALA A 1 128 ? 9.455 5.682 -5.269 1.00 96.81 128 ALA A O 1
ATOM 1022 N N . SER A 1 129 ? 10.811 7.471 -5.359 1.00 96.88 129 SER A N 1
ATOM 1023 C CA . SER A 1 129 ? 11.996 6.843 -4.749 1.00 96.88 129 SER A CA 1
ATOM 1024 C C . SER A 1 129 ? 11.884 6.577 -3.240 1.00 96.88 129 SER A C 1
ATOM 1026 O O . SER A 1 129 ? 12.901 6.569 -2.558 1.00 96.88 129 SER A O 1
ATOM 1028 N N . THR A 1 130 ? 10.677 6.393 -2.696 1.00 92.81 130 THR A N 1
ATOM 1029 C CA . THR A 1 130 ? 10.519 6.062 -1.272 1.00 92.81 130 THR A CA 1
ATOM 1030 C C . THR A 1 130 ? 11.009 4.647 -0.966 1.00 92.81 130 THR A C 1
ATOM 1032 O O . THR A 1 130 ? 11.041 3.805 -1.864 1.00 92.81 130 THR A O 1
ATOM 1035 N N . GLY A 1 131 ? 11.384 4.382 0.287 1.00 86.25 131 GLY A N 1
ATOM 1036 C CA . GLY A 1 131 ? 11.967 3.098 0.712 1.00 86.25 131 GLY A CA 1
ATOM 1037 C C . GLY A 1 131 ? 13.291 3.204 1.456 1.00 86.25 131 GLY A C 1
ATOM 1038 O O . GLY A 1 131 ? 13.750 2.214 2.014 1.00 86.25 131 GLY A O 1
ATOM 1039 N N . ALA A 1 132 ? 13.882 4.397 1.511 1.00 87.88 132 ALA A N 1
ATOM 1040 C CA . ALA A 1 132 ? 14.934 4.735 2.461 1.00 87.88 132 ALA A CA 1
ATOM 1041 C C . ALA A 1 132 ? 14.989 6.257 2.677 1.00 87.88 132 ALA A C 1
ATOM 1043 O O . ALA A 1 132 ? 14.407 7.033 1.916 1.00 87.88 132 ALA A O 1
ATOM 1044 N N . GLY A 1 133 ? 15.691 6.679 3.729 1.00 87.25 133 GLY A N 1
ATOM 1045 C CA . GLY A 1 133 ? 16.004 8.081 4.001 1.00 87.25 133 GLY A CA 1
ATOM 1046 C C . GLY A 1 133 ? 17.396 8.473 3.504 1.00 87.25 133 GLY A C 1
ATOM 1047 O O . GLY A 1 133 ? 18.245 7.616 3.271 1.00 87.25 133 GLY A O 1
ATOM 1048 N N . GLU A 1 134 ? 17.627 9.780 3.371 1.00 92.06 134 GLU A N 1
ATOM 1049 C CA . GLU A 1 134 ? 18.929 10.368 3.021 1.00 92.06 134 GLU A CA 1
ATOM 1050 C C . GLU A 1 134 ? 19.583 9.760 1.768 1.00 92.06 134 GLU A C 1
ATOM 1052 O O . GLU A 1 134 ? 20.781 9.464 1.731 1.00 92.06 134 GLU A O 1
ATOM 1057 N N . LEU A 1 135 ? 18.791 9.585 0.710 1.00 95.38 135 LEU A N 1
ATOM 1058 C CA . LEU A 1 135 ? 19.247 8.947 -0.519 1.00 95.38 135 LEU A CA 1
ATOM 1059 C C . LEU A 1 135 ? 20.389 9.722 -1.187 1.00 95.38 135 LEU A C 1
ATOM 1061 O O . LEU A 1 135 ? 20.317 10.938 -1.398 1.00 95.38 135 LEU A O 1
ATOM 1065 N N . ARG A 1 136 ? 21.416 8.963 -1.560 1.00 96.50 136 ARG A N 1
ATOM 1066 C CA . ARG A 1 136 ? 22.539 9.307 -2.438 1.00 96.50 136 ARG A CA 1
ATOM 1067 C C . ARG A 1 136 ? 22.549 8.279 -3.573 1.00 96.50 136 ARG A C 1
ATOM 1069 O O . ARG A 1 136 ? 21.819 7.297 -3.501 1.00 96.50 136 ARG A O 1
ATOM 1076 N N . LEU A 1 137 ? 23.310 8.497 -4.645 1.00 95.56 137 LEU A N 1
ATOM 1077 C CA . LEU A 1 137 ? 23.250 7.609 -5.818 1.00 95.56 137 LEU A CA 1
ATOM 1078 C C . LEU A 1 137 ? 23.595 6.145 -5.479 1.00 95.56 137 LEU A C 1
ATOM 1080 O O . LEU A 1 137 ? 22.941 5.227 -5.963 1.00 95.56 137 LEU A O 1
ATOM 1084 N N . ASP A 1 138 ? 24.584 5.932 -4.617 1.00 93.69 138 ASP A N 1
ATOM 1085 C CA . ASP A 1 138 ? 24.996 4.616 -4.130 1.00 93.69 138 ASP A CA 1
ATOM 1086 C C . ASP A 1 138 ? 23.892 3.919 -3.321 1.00 93.69 138 ASP A C 1
ATOM 1088 O O . ASP A 1 138 ? 23.561 2.770 -3.607 1.00 93.69 138 ASP A O 1
ATOM 1092 N N . THR A 1 139 ? 23.263 4.613 -2.367 1.00 95.38 139 THR A N 1
ATOM 1093 C CA . THR A 1 139 ? 22.171 4.038 -1.562 1.00 95.38 139 THR A CA 1
ATOM 1094 C C . THR A 1 139 ? 20.870 3.893 -2.350 1.00 95.38 139 THR A C 1
ATOM 1096 O O . THR A 1 139 ? 20.132 2.929 -2.151 1.00 95.38 139 THR A O 1
ATOM 1099 N N . PHE A 1 140 ? 20.606 4.799 -3.293 1.00 96.69 140 PHE A N 1
ATOM 1100 C CA . PHE A 1 140 ? 19.476 4.737 -4.219 1.00 96.69 140 PHE A CA 1
ATOM 1101 C C . PHE A 1 140 ? 19.515 3.475 -5.081 1.00 96.69 140 PHE A C 1
ATOM 1103 O O . PHE A 1 140 ? 18.485 2.825 -5.267 1.00 96.69 140 PHE A O 1
ATOM 1110 N N . ASN A 1 141 ? 20.703 3.089 -5.551 1.00 95.12 141 ASN A N 1
ATOM 1111 C CA . ASN A 1 141 ? 20.873 1.885 -6.356 1.00 95.12 141 ASN A CA 1
ATOM 1112 C C . ASN A 1 141 ? 20.514 0.603 -5.588 1.00 95.12 141 ASN A C 1
ATOM 1114 O O . ASN A 1 141 ? 20.190 -0.400 -6.211 1.00 95.12 141 ASN A O 1
ATOM 1118 N N . SER A 1 142 ? 20.511 0.622 -4.256 1.00 93.50 142 SER A N 1
ATOM 1119 C CA . SER A 1 142 ? 20.122 -0.529 -3.432 1.00 93.50 142 SER A CA 1
ATOM 1120 C C . SER A 1 142 ? 18.613 -0.621 -3.173 1.00 93.50 142 SER A C 1
ATOM 1122 O O . SER A 1 142 ? 18.157 -1.588 -2.566 1.00 93.50 142 SER A O 1
ATOM 1124 N N . LEU A 1 143 ? 17.810 0.356 -3.612 1.00 95.31 143 LEU A N 1
ATOM 1125 C CA . LEU A 1 143 ? 16.359 0.316 -3.423 1.00 95.31 143 LEU A CA 1
ATOM 1126 C C . LEU A 1 143 ? 15.719 -0.784 -4.274 1.00 95.31 143 LEU A C 1
ATOM 1128 O O . LEU A 1 143 ? 15.919 -0.827 -5.488 1.00 95.31 143 LEU A O 1
ATOM 1132 N N . GLN A 1 144 ? 14.820 -1.575 -3.681 1.00 95.81 144 GLN A N 1
ATOM 1133 C CA . GLN A 1 144 ? 14.019 -2.560 -4.422 1.00 95.81 144 GLN A CA 1
ATOM 1134 C C . GLN A 1 144 ? 13.265 -1.923 -5.602 1.00 95.81 144 GLN A C 1
ATOM 1136 O O . GLN A 1 144 ? 13.203 -2.490 -6.686 1.00 95.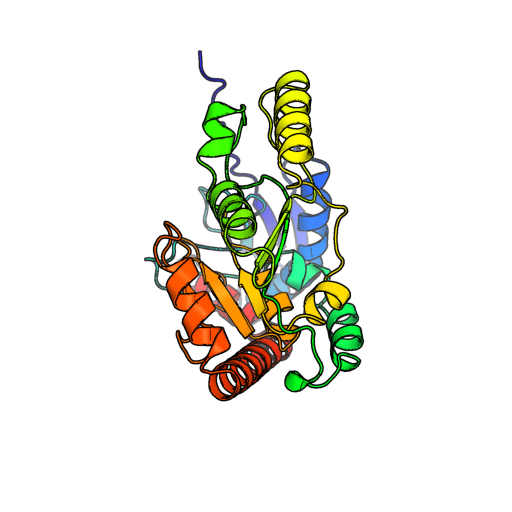81 144 GLN A O 1
ATOM 1141 N N . ARG A 1 145 ? 12.749 -0.695 -5.446 1.00 97.56 145 ARG A N 1
ATOM 1142 C CA . ARG A 1 145 ? 12.081 0.036 -6.540 1.00 97.56 145 ARG A CA 1
ATOM 1143 C C . ARG A 1 145 ? 13.014 0.387 -7.692 1.00 97.56 145 ARG A C 1
ATOM 1145 O O . ARG A 1 145 ? 12.573 0.424 -8.839 1.00 97.56 145 ARG A O 1
ATOM 1152 N N . TYR A 1 146 ? 14.287 0.654 -7.399 1.00 97.62 146 TYR A N 1
ATOM 1153 C CA . TYR A 1 146 ? 15.276 0.875 -8.446 1.00 97.62 146 TYR A CA 1
ATOM 1154 C C . TYR A 1 146 ? 15.572 -0.436 -9.171 1.00 97.62 146 TYR A C 1
ATOM 1156 O O . TYR A 1 146 ? 15.529 -0.457 -10.397 1.00 97.62 146 TYR A O 1
ATOM 1164 N N . GLN A 1 147 ? 15.749 -1.533 -8.432 1.00 96.88 147 GLN A N 1
ATOM 1165 C CA . GLN A 1 147 ? 15.934 -2.870 -9.005 1.00 96.88 147 GLN A CA 1
ATOM 1166 C C . GLN A 1 147 ? 14.741 -3.300 -9.883 1.00 96.88 147 GLN A C 1
ATOM 1168 O O . GLN A 1 147 ? 14.933 -3.736 -11.015 1.00 96.88 147 GLN A O 1
ATOM 1173 N N . LEU A 1 148 ? 13.502 -3.044 -9.449 1.00 97.88 148 LEU A N 1
ATOM 1174 C CA . LEU A 1 148 ? 12.297 -3.238 -10.267 1.00 97.88 148 LEU A CA 1
ATOM 1175 C C . LEU A 1 148 ? 12.360 -2.446 -11.585 1.00 97.88 148 LEU A C 1
ATOM 1177 O O . LEU A 1 148 ? 12.060 -2.976 -12.654 1.00 97.88 148 LEU A O 1
ATOM 1181 N N . CYS A 1 149 ? 12.753 -1.170 -11.527 1.00 98.00 149 CYS A N 1
ATOM 1182 C CA . CYS A 1 149 ? 12.893 -0.344 -12.727 1.00 98.00 149 CYS A CA 1
ATOM 1183 C C . CYS A 1 149 ? 14.026 -0.840 -13.639 1.00 98.00 149 CYS A C 1
ATOM 1185 O O . CYS A 1 149 ? 13.909 -0.737 -14.857 1.00 98.00 149 CYS A O 1
ATOM 1187 N N . ARG A 1 150 ? 15.099 -1.417 -13.083 1.00 97.25 150 ARG A N 1
ATOM 1188 C CA . ARG A 1 150 ? 16.181 -2.033 -13.864 1.00 97.25 150 ARG A CA 1
ATOM 1189 C C . ARG A 1 150 ? 15.699 -3.246 -14.662 1.00 97.25 150 ARG A C 1
ATOM 1191 O O . ARG A 1 150 ? 16.017 -3.308 -15.845 1.00 97.25 150 ARG A O 1
ATOM 1198 N N . HIS A 1 151 ? 14.860 -4.112 -14.091 1.00 96.19 151 HIS A N 1
ATOM 1199 C CA . HIS A 1 151 ? 14.240 -5.223 -14.833 1.00 96.19 151 HIS A CA 1
ATOM 1200 C C . HIS A 1 151 ? 13.399 -4.759 -16.030 1.00 96.19 151 HIS A C 1
ATOM 1202 O O . HIS A 1 151 ? 13.333 -5.429 -17.056 1.00 96.19 151 HIS A O 1
ATOM 1208 N N . SER A 1 152 ? 12.795 -3.572 -15.954 1.00 96.44 152 SER A N 1
ATOM 1209 C CA . SER A 1 152 ? 12.042 -2.999 -17.077 1.00 96.44 152 SER A CA 1
ATOM 1210 C C . SER A 1 152 ? 12.920 -2.640 -18.287 1.00 96.44 152 SER A C 1
ATOM 1212 O O . SER A 1 152 ? 12.401 -2.489 -19.389 1.00 96.44 152 SER A O 1
ATOM 1214 N N . LEU A 1 153 ? 14.240 -2.511 -18.112 1.00 95.56 153 LEU A N 1
ATOM 1215 C CA . LEU A 1 153 ? 15.185 -2.328 -19.221 1.00 95.56 153 LEU A CA 1
ATOM 1216 C C . LEU A 1 153 ? 15.536 -3.652 -19.916 1.00 95.56 153 LEU A C 1
ATOM 1218 O O . LEU A 1 153 ? 15.966 -3.634 -21.065 1.00 95.56 153 LEU A O 1
ATOM 1222 N N . GLU A 1 154 ? 15.364 -4.779 -19.225 1.00 93.38 154 GLU A N 1
ATOM 1223 C CA . GLU A 1 154 ? 15.655 -6.122 -19.740 1.00 93.38 154 GLU A CA 1
ATOM 1224 C C . GLU A 1 154 ? 14.490 -6.661 -20.582 1.00 93.38 154 GLU A C 1
ATOM 1226 O O . GLU A 1 154 ? 14.721 -7.304 -21.604 1.00 93.38 154 GLU A O 1
ATOM 1231 N N . ASP A 1 155 ? 13.248 -6.348 -20.191 1.00 89.38 155 ASP A N 1
ATOM 1232 C CA . ASP A 1 155 ? 12.029 -6.724 -20.923 1.00 89.38 155 ASP A CA 1
ATOM 1233 C C . ASP A 1 155 ? 11.024 -5.552 -21.043 1.00 89.38 155 ASP A C 1
ATOM 1235 O O . ASP A 1 155 ? 9.937 -5.567 -20.448 1.00 89.38 155 ASP A O 1
ATOM 1239 N N . PRO A 1 156 ? 11.357 -4.503 -21.823 1.00 88.12 156 PRO A N 1
ATOM 1240 C CA . PRO A 1 156 ? 10.529 -3.299 -21.950 1.00 88.12 156 PRO A CA 1
ATOM 1241 C C . PRO A 1 156 ? 9.187 -3.542 -22.657 1.00 88.12 156 PRO A C 1
ATOM 1243 O O . PRO A 1 156 ? 8.306 -2.685 -22.614 1.00 88.12 156 PRO A O 1
ATOM 1246 N N . GLY A 1 157 ? 9.018 -4.689 -23.327 1.00 90.81 157 GLY A N 1
ATOM 1247 C CA . GLY A 1 157 ? 7.755 -5.067 -23.965 1.00 90.81 157 GLY A CA 1
ATOM 1248 C C . GLY A 1 157 ? 6.724 -5.636 -22.989 1.00 90.81 157 GLY A C 1
ATOM 1249 O O . GLY A 1 157 ? 5.554 -5.758 -23.353 1.00 90.81 157 GLY A O 1
ATOM 1250 N N . TRP A 1 158 ? 7.143 -5.992 -21.771 1.00 94.25 158 TRP A N 1
ATOM 1251 C CA . TRP A 1 158 ? 6.306 -6.710 -20.813 1.00 94.25 158 TRP A CA 1
ATOM 1252 C C . TRP A 1 158 ? 6.257 -6.082 -19.419 1.00 94.25 158 TRP A C 1
ATOM 1254 O O . TRP A 1 158 ? 5.255 -6.234 -18.717 1.00 94.25 158 TRP A O 1
ATOM 1264 N N . LEU A 1 159 ? 7.279 -5.314 -19.044 1.00 98.19 159 LEU A N 1
ATOM 1265 C CA . LEU A 1 159 ? 7.296 -4.510 -17.830 1.00 98.19 159 LEU A CA 1
ATOM 1266 C C . LEU A 1 159 ? 7.609 -3.056 -18.170 1.00 98.19 159 LEU A C 1
ATOM 1268 O O . LEU A 1 159 ? 8.662 -2.753 -18.722 1.00 98.19 159 LEU A O 1
ATOM 1272 N N . ASP A 1 160 ? 6.739 -2.150 -17.737 1.00 98.38 160 ASP A N 1
ATOM 1273 C CA . ASP A 1 160 ? 6.963 -0.710 -17.726 1.00 98.38 160 ASP A CA 1
ATOM 1274 C C . ASP A 1 160 ? 6.979 -0.207 -16.272 1.00 98.38 160 ASP A C 1
ATOM 1276 O O . ASP A 1 160 ? 5.963 0.201 -15.708 1.00 98.38 160 ASP A O 1
ATOM 1280 N N . ALA A 1 161 ? 8.150 -0.237 -15.636 1.00 98.50 161 ALA A N 1
ATOM 1281 C CA . ALA A 1 161 ? 8.357 0.293 -14.289 1.00 98.50 161 ALA A CA 1
ATOM 1282 C C . ALA A 1 161 ? 9.198 1.572 -14.345 1.00 98.50 161 ALA A C 1
ATOM 1284 O O . ALA A 1 161 ? 10.330 1.556 -14.830 1.00 98.50 161 ALA A O 1
ATOM 1285 N N . ARG A 1 162 ? 8.640 2.698 -13.880 1.00 98.44 162 ARG A N 1
ATOM 1286 C CA . ARG A 1 162 ? 9.295 4.016 -13.940 1.00 98.44 162 ARG A CA 1
ATOM 1287 C C . ARG A 1 162 ? 9.067 4.818 -12.674 1.00 98.44 162 ARG A C 1
ATOM 1289 O O . ARG A 1 162 ? 7.972 4.821 -12.108 1.00 98.44 162 ARG A O 1
ATOM 1296 N N . PHE A 1 163 ? 10.082 5.577 -12.282 1.00 98.62 163 PHE A N 1
ATOM 1297 C CA . PHE A 1 163 ? 9.928 6.560 -11.225 1.00 98.62 163 PHE A CA 1
ATOM 1298 C C . PHE A 1 163 ? 9.104 7.750 -11.712 1.00 98.62 163 PHE A C 1
ATOM 1300 O O . PHE A 1 163 ? 9.296 8.236 -12.825 1.00 98.62 163 PHE A O 1
ATOM 1307 N N . SER A 1 164 ? 8.215 8.247 -10.856 1.00 98.00 164 SER A N 1
ATOM 1308 C CA . SER A 1 164 ? 7.460 9.482 -11.079 1.00 98.00 164 SER A CA 1
ATOM 1309 C C . SER A 1 164 ? 8.043 10.691 -10.351 1.00 98.00 164 SER A C 1
ATOM 1311 O O . SER A 1 164 ? 7.747 11.834 -10.691 1.00 98.00 164 SER A O 1
ATOM 1313 N N . ALA A 1 165 ? 8.837 10.447 -9.308 1.00 97.44 165 ALA A N 1
ATOM 1314 C CA . ALA A 1 165 ? 9.459 11.480 -8.493 1.00 97.44 165 ALA A CA 1
ATOM 1315 C C . ALA A 1 165 ? 10.682 10.933 -7.747 1.00 97.44 165 ALA A C 1
ATOM 1317 O O . ALA A 1 165 ? 10.725 9.757 -7.384 1.00 97.44 165 ALA A O 1
ATOM 1318 N N . VAL A 1 166 ? 11.634 11.822 -7.465 1.00 97.56 166 VAL A N 1
ATOM 1319 C CA . VAL A 1 166 ? 12.789 11.553 -6.602 1.00 97.56 166 VAL A CA 1
ATOM 1320 C C . VAL A 1 166 ? 12.619 12.376 -5.329 1.00 97.56 166 VAL A C 1
ATOM 1322 O O . VAL A 1 166 ? 12.549 13.604 -5.389 1.00 97.56 166 VAL A O 1
ATOM 1325 N N . VAL A 1 167 ? 12.502 11.693 -4.197 1.00 95.38 167 VAL A N 1
ATOM 1326 C CA . VAL A 1 167 ? 12.196 12.233 -2.864 1.00 95.38 167 VAL A CA 1
ATOM 1327 C C . VAL A 1 167 ? 13.139 11.627 -1.820 1.00 95.38 167 VAL A C 1
ATOM 1329 O O . VAL A 1 167 ? 13.824 10.655 -2.118 1.00 95.38 167 VAL A O 1
ATOM 1332 N N . GLN A 1 168 ? 13.164 12.185 -0.603 1.00 93.38 168 GLN A N 1
ATOM 1333 C CA . GLN A 1 168 ? 13.959 11.680 0.536 1.00 93.38 168 GLN A CA 1
ATOM 1334 C C . GLN A 1 168 ? 15.477 11.612 0.276 1.00 93.38 168 GLN A C 1
ATOM 1336 O O . GLN A 1 168 ? 16.180 10.767 0.823 1.00 93.38 168 GLN A O 1
ATOM 1341 N N . THR A 1 169 ? 15.997 12.518 -0.550 1.00 96.00 169 THR A N 1
ATOM 1342 C CA . THR A 1 169 ? 17.430 12.620 -0.845 1.00 96.00 169 THR A CA 1
ATOM 1343 C C . THR A 1 169 ? 18.175 13.369 0.249 1.00 96.00 169 THR A C 1
ATOM 1345 O O . THR A 1 169 ? 17.616 14.264 0.879 1.00 96.00 169 THR A O 1
ATOM 1348 N N . ALA A 1 170 ? 19.445 13.020 0.467 1.00 95.25 170 ALA A N 1
ATOM 1349 C CA . ALA A 1 170 ? 20.269 13.646 1.504 1.00 95.25 170 ALA A CA 1
ATOM 1350 C C . ALA A 1 170 ? 20.447 15.157 1.286 1.00 95.25 170 ALA A C 1
ATOM 1352 O O . ALA A 1 170 ? 20.488 15.923 2.244 1.00 95.25 170 ALA A O 1
ATOM 1353 N N . THR A 1 171 ? 20.561 15.580 0.023 1.00 96.81 171 THR A N 1
ATOM 1354 C CA . THR A 1 171 ? 20.697 16.988 -0.372 1.00 96.81 171 THR A CA 1
ATOM 1355 C C . THR A 1 171 ? 19.968 17.266 -1.691 1.00 96.81 171 THR A C 1
ATOM 1357 O O . THR A 1 171 ? 19.451 16.347 -2.342 1.00 96.81 171 THR A O 1
ATOM 1360 N N . VAL A 1 172 ? 19.920 18.540 -2.096 1.00 96.62 172 VAL A N 1
ATOM 1361 C CA . VAL A 1 172 ? 19.388 18.965 -3.403 1.00 96.62 172 VAL A CA 1
ATOM 1362 C C . VAL A 1 172 ? 20.280 18.460 -4.540 1.00 96.62 172 VAL A C 1
ATOM 1364 O O . VAL A 1 172 ? 19.779 17.998 -5.561 1.00 96.62 172 VAL A O 1
ATOM 1367 N N . GLU A 1 173 ? 21.595 18.467 -4.346 1.00 97.75 173 GLU A N 1
ATOM 1368 C CA . GLU A 1 173 ? 22.576 17.972 -5.315 1.00 97.75 173 GLU A CA 1
ATOM 1369 C C . GLU A 1 173 ? 22.413 16.462 -5.516 1.00 97.75 173 GLU A C 1
ATOM 1371 O O . GLU A 1 173 ? 22.358 15.992 -6.650 1.00 97.75 173 GLU A O 1
ATOM 1376 N N . ALA A 1 174 ? 22.235 15.696 -4.431 1.00 97.44 174 ALA A N 1
ATOM 1377 C CA . ALA A 1 174 ? 21.936 14.266 -4.522 1.00 97.44 174 ALA A CA 1
ATOM 1378 C C . ALA A 1 174 ? 20.642 14.005 -5.316 1.00 97.44 174 ALA A C 1
ATOM 1380 O O . ALA A 1 174 ? 20.584 13.072 -6.117 1.00 97.44 174 ALA A O 1
ATOM 1381 N N . ASN A 1 175 ? 19.626 14.860 -5.148 1.00 97.94 175 ASN A N 1
ATOM 1382 C CA . ASN A 1 175 ? 18.400 14.801 -5.943 1.00 97.94 175 ASN A CA 1
ATOM 1383 C C . ASN A 1 175 ? 18.667 14.996 -7.435 1.00 97.94 175 ASN A C 1
ATOM 1385 O O . ASN A 1 175 ? 18.202 14.197 -8.244 1.00 97.94 175 ASN A O 1
ATOM 1389 N N . GLN A 1 176 ? 19.433 16.026 -7.796 1.00 98.00 176 GLN A N 1
ATOM 1390 C CA . GLN A 1 176 ? 19.780 16.316 -9.186 1.00 98.00 176 GLN A CA 1
ATOM 1391 C C . GLN A 1 176 ? 20.554 15.160 -9.824 1.00 98.00 176 GLN A C 1
ATOM 1393 O O . GLN A 1 176 ? 20.193 14.731 -10.917 1.00 98.00 176 GLN A O 1
ATOM 1398 N N . VAL A 1 177 ? 21.544 14.604 -9.119 1.00 98.31 177 VAL A N 1
ATOM 1399 C CA . VAL A 1 177 ? 22.338 13.459 -9.592 1.00 98.31 177 VAL A CA 1
ATOM 1400 C C . VAL A 1 177 ? 21.459 12.230 -9.835 1.00 98.31 177 VAL A C 1
ATOM 1402 O O . VAL A 1 177 ? 21.519 11.641 -10.911 1.00 98.31 177 VAL A O 1
ATOM 1405 N N . ILE A 1 178 ? 20.595 11.860 -8.881 1.00 98.38 178 ILE A N 1
ATOM 1406 C CA . ILE A 1 178 ? 19.692 10.707 -9.040 1.00 98.38 178 ILE A CA 1
ATOM 1407 C C . ILE A 1 178 ? 18.704 10.942 -10.189 1.00 98.38 178 ILE A C 1
ATOM 1409 O O . ILE A 1 178 ? 18.453 10.042 -10.986 1.00 98.38 178 ILE A O 1
ATOM 1413 N N . ARG A 1 179 ? 18.140 12.150 -10.309 1.00 98.44 179 ARG A N 1
ATOM 1414 C CA . ARG A 1 179 ? 17.227 12.483 -11.412 1.00 98.44 179 ARG A CA 1
ATOM 1415 C C . ARG A 1 179 ? 17.917 12.387 -12.767 1.00 98.44 179 ARG A C 1
ATOM 1417 O O . ARG A 1 179 ? 17.326 11.821 -13.680 1.00 98.44 179 ARG A O 1
ATOM 1424 N N . GLN A 1 180 ? 19.131 12.919 -12.885 1.00 98.44 180 GLN A N 1
ATOM 1425 C CA . GLN A 1 180 ? 19.914 12.861 -14.115 1.00 98.44 180 GLN A CA 1
ATOM 1426 C C . GLN A 1 180 ? 20.210 11.407 -14.505 1.00 98.44 180 GLN A C 1
ATOM 1428 O O . GLN A 1 180 ? 19.909 11.010 -15.627 1.00 98.44 180 GLN A O 1
ATOM 1433 N N . HIS A 1 181 ? 20.656 10.589 -13.547 1.00 98.25 181 HIS A N 1
ATOM 1434 C CA . HIS A 1 181 ? 20.866 9.148 -13.730 1.00 98.25 181 HIS A CA 1
ATOM 1435 C C . HIS A 1 181 ? 19.604 8.424 -14.227 1.00 98.25 181 HIS A C 1
ATOM 1437 O O . HIS A 1 181 ? 19.653 7.616 -15.152 1.00 98.25 181 HIS A O 1
ATOM 1443 N N . LEU A 1 182 ? 18.437 8.738 -13.655 1.00 98.38 182 LEU A N 1
ATOM 1444 C CA . LEU A 1 182 ? 17.168 8.160 -14.104 1.00 98.38 182 LEU A CA 1
ATOM 1445 C C . LEU A 1 182 ? 16.754 8.631 -15.501 1.00 98.38 182 LEU A C 1
ATOM 1447 O O . LEU A 1 182 ? 16.152 7.851 -16.229 1.00 98.38 182 LEU A O 1
ATOM 1451 N N . VAL A 1 183 ? 17.045 9.875 -15.886 1.00 98.25 183 VAL A N 1
ATOM 1452 C CA . VAL A 1 183 ? 16.773 10.374 -17.245 1.00 98.25 183 VAL A CA 1
ATOM 1453 C C . VAL A 1 183 ? 17.665 9.672 -18.267 1.00 98.25 183 VAL A C 1
ATOM 1455 O O . VAL A 1 183 ? 17.161 9.230 -19.295 1.00 98.25 183 VAL A O 1
ATOM 1458 N N . GLU A 1 184 ? 18.954 9.509 -17.970 1.00 98.06 184 GLU A N 1
ATOM 1459 C CA . GLU A 1 184 ? 19.921 8.829 -18.846 1.00 98.06 184 GLU A CA 1
ATOM 1460 C C . GLU A 1 184 ? 19.549 7.366 -19.111 1.00 98.06 184 GLU A C 1
ATOM 1462 O O . GLU A 1 184 ? 19.737 6.867 -20.218 1.00 98.06 184 GLU A O 1
ATOM 1467 N N . LEU A 1 185 ? 18.974 6.693 -18.113 1.00 97.56 185 LEU A N 1
ATOM 1468 C CA . LEU A 1 185 ? 18.487 5.317 -18.227 1.00 97.56 185 LEU A CA 1
ATOM 1469 C C . LEU A 1 185 ? 17.044 5.201 -18.739 1.00 97.56 185 LEU A C 1
ATOM 1471 O O . LEU A 1 185 ? 16.512 4.096 -18.783 1.00 97.56 185 LEU A O 1
ATOM 1475 N N . ASP A 1 186 ? 16.387 6.314 -19.074 1.00 97.31 186 ASP A N 1
ATOM 1476 C CA . ASP A 1 186 ? 14.968 6.360 -19.440 1.00 97.31 186 ASP A CA 1
ATOM 1477 C C . ASP A 1 186 ? 14.013 5.830 -18.345 1.00 97.31 186 ASP A C 1
ATOM 1479 O O . ASP A 1 186 ? 12.913 5.362 -18.622 1.00 97.31 186 ASP A O 1
ATOM 1483 N N . LEU A 1 187 ? 14.398 5.927 -17.069 1.00 98.25 187 LEU A N 1
ATOM 1484 C CA . LEU A 1 187 ? 13.661 5.415 -15.908 1.00 98.25 187 LEU A CA 1
ATOM 1485 C C . LEU A 1 187 ? 12.786 6.453 -15.181 1.00 98.25 187 LEU A C 1
ATOM 1487 O O . LEU A 1 187 ? 12.188 6.137 -14.148 1.00 98.25 187 LEU A O 1
ATOM 1491 N N . LEU A 1 188 ? 12.664 7.671 -15.718 1.00 98.31 188 LEU A N 1
ATOM 1492 C CA . LEU A 1 188 ? 11.816 8.741 -15.178 1.00 98.31 188 LEU A CA 1
ATOM 1493 C C . LEU A 1 188 ? 10.629 9.041 -16.112 1.00 98.31 188 LEU A C 1
ATOM 1495 O O . LEU A 1 188 ? 10.796 9.254 -17.315 1.00 98.31 188 LEU A O 1
ATOM 1499 N N . ARG A 1 189 ? 9.413 9.090 -15.560 1.00 97.75 189 ARG A N 1
ATOM 1500 C CA . ARG A 1 189 ? 8.174 9.458 -16.270 1.00 97.75 189 ARG A CA 1
ATOM 1501 C C . ARG A 1 189 ? 7.308 10.389 -15.421 1.00 97.75 189 ARG A C 1
ATOM 1503 O O . ARG A 1 189 ? 7.499 10.456 -14.214 1.00 97.75 189 ARG A O 1
ATOM 1510 N N . PRO A 1 190 ? 6.336 11.106 -16.005 1.00 97.69 190 PRO A N 1
ATOM 1511 C CA . PRO A 1 190 ? 5.310 11.776 -15.217 1.00 97.69 190 PRO A CA 1
ATOM 1512 C C . PRO A 1 190 ? 4.535 10.795 -14.330 1.00 97.69 190 PRO A C 1
ATOM 1514 O O . PRO A 1 190 ? 4.479 9.588 -14.589 1.00 97.69 190 PRO A O 1
ATOM 1517 N N . ARG A 1 191 ? 3.899 11.332 -13.286 1.00 97.00 191 ARG A N 1
ATOM 1518 C CA . ARG A 1 191 ? 2.928 10.586 -12.484 1.00 97.00 191 ARG A CA 1
ATOM 1519 C C . ARG A 1 191 ? 1.818 10.046 -13.393 1.00 97.00 191 ARG A C 1
ATOM 1521 O O . ARG A 1 191 ? 1.334 10.754 -14.270 1.00 97.00 191 ARG A O 1
ATOM 1528 N N . MET A 1 192 ? 1.417 8.804 -13.147 1.00 97.62 192 MET A N 1
ATOM 1529 C CA . MET A 1 192 ? 0.249 8.190 -13.768 1.00 97.62 192 MET A CA 1
ATOM 1530 C C . MET A 1 192 ? -0.855 8.078 -12.725 1.00 97.62 192 MET A C 1
ATOM 1532 O O . MET A 1 192 ? -0.593 7.645 -11.602 1.00 97.62 192 MET A O 1
ATOM 1536 N N . GLU A 1 193 ? -2.072 8.479 -13.085 1.00 97.50 193 GLU A N 1
ATOM 1537 C CA . GLU A 1 193 ? -3.218 8.338 -12.186 1.00 97.50 193 GLU A CA 1
ATOM 1538 C C . GLU A 1 193 ? -3.706 6.879 -12.104 1.00 97.50 193 GLU A C 1
ATOM 1540 O O . GLU A 1 193 ? -3.533 6.123 -13.067 1.00 97.50 193 GLU A O 1
ATOM 1545 N N . PRO A 1 194 ? -4.298 6.458 -10.970 1.00 97.94 194 PRO A N 1
ATOM 1546 C CA . PRO A 1 194 ? -4.734 5.079 -10.753 1.00 97.94 194 PRO A CA 1
ATOM 1547 C C . PRO A 1 194 ? -5.645 4.500 -11.839 1.00 97.94 194 PRO A C 1
ATOM 1549 O O . PRO A 1 194 ? -5.453 3.352 -12.227 1.00 97.94 194 PRO A O 1
ATOM 1552 N N . GLU A 1 195 ? -6.590 5.273 -12.375 1.00 97.00 195 GLU A N 1
ATOM 1553 C CA . GLU A 1 195 ? -7.466 4.864 -13.482 1.00 97.00 195 GLU A CA 1
ATOM 1554 C C . GLU A 1 195 ? -6.689 4.533 -14.763 1.00 97.00 195 GLU A C 1
ATOM 1556 O O . GLU A 1 195 ? -7.013 3.566 -15.445 1.00 97.00 195 GLU A O 1
ATOM 1561 N N . HIS A 1 196 ? -5.604 5.256 -15.050 1.00 98.38 196 HIS A N 1
ATOM 1562 C CA . HIS A 1 196 ? -4.736 4.953 -16.186 1.00 98.38 196 HIS A CA 1
ATOM 1563 C C . HIS A 1 196 ? -3.871 3.719 -15.918 1.00 98.38 196 HIS A C 1
ATOM 1565 O O . HIS A 1 196 ? -3.662 2.911 -16.820 1.00 98.38 196 HIS A O 1
ATOM 1571 N N . MET A 1 197 ? -3.407 3.525 -14.678 1.00 98.56 197 MET A N 1
ATOM 1572 C CA . MET A 1 197 ? -2.744 2.274 -14.295 1.00 98.56 197 MET A CA 1
ATOM 1573 C C . MET A 1 197 ? -3.706 1.086 -14.447 1.00 98.56 197 MET A C 1
ATOM 1575 O O . MET A 1 197 ? -3.328 0.086 -15.046 1.00 98.56 197 MET A O 1
ATOM 1579 N N . GLY A 1 198 ? -4.970 1.224 -14.037 1.00 98.50 198 GLY A N 1
ATOM 1580 C CA . GLY A 1 198 ? -6.005 0.190 -14.167 1.00 98.50 198 GLY A CA 1
ATOM 1581 C C . GLY A 1 198 ? -6.300 -0.269 -15.604 1.00 98.50 198 GLY A C 1
ATOM 1582 O O . GLY A 1 198 ? -6.840 -1.357 -15.793 1.00 98.50 198 GLY A O 1
ATOM 1583 N N . LEU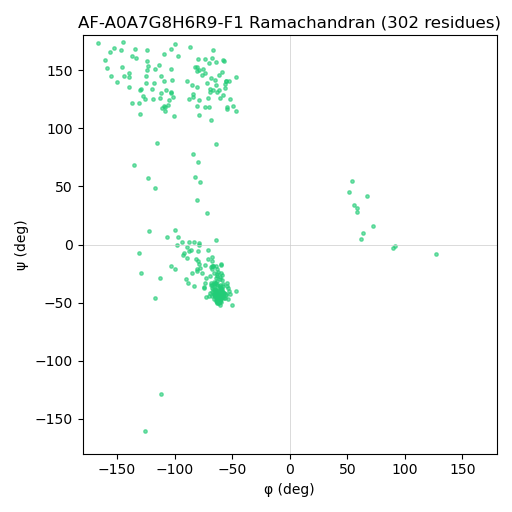 A 1 199 ? -5.890 0.491 -16.629 1.00 98.69 199 LEU A N 1
ATOM 1584 C CA . LEU A 1 199 ? -5.957 0.070 -18.039 1.00 98.69 199 LEU A CA 1
ATOM 1585 C C . LEU A 1 199 ? -4.951 -1.031 -18.404 1.00 98.69 199 LEU A C 1
ATOM 1587 O O . LEU A 1 199 ? -4.973 -1.515 -19.535 1.00 98.69 199 LEU A O 1
ATOM 1591 N N . HIS A 1 200 ? -4.077 -1.430 -17.483 1.00 98.81 200 HIS A N 1
ATOM 1592 C CA . HIS A 1 200 ? -3.072 -2.470 -17.672 1.00 98.81 200 HIS A CA 1
ATOM 1593 C C . HIS A 1 200 ? -3.526 -3.760 -17.000 1.00 98.81 200 HIS A C 1
ATOM 1595 O O . HIS A 1 200 ? -4.110 -3.745 -15.916 1.00 98.81 200 HIS A O 1
ATOM 1601 N N . ARG A 1 201 ? -3.252 -4.901 -17.630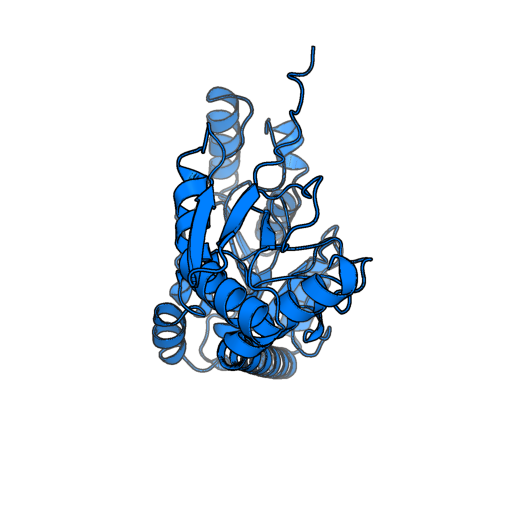 1.00 98.75 201 ARG A N 1
ATOM 1602 C CA . ARG A 1 201 ? -3.642 -6.211 -17.091 1.00 98.75 201 ARG A CA 1
ATOM 1603 C C . ARG A 1 201 ? -2.951 -6.539 -15.774 1.00 98.75 201 ARG A C 1
ATOM 1605 O O . ARG A 1 201 ? -3.544 -7.238 -14.953 1.00 98.75 201 ARG A O 1
ATOM 1612 N N . TRP A 1 202 ? -1.746 -6.011 -15.571 1.00 98.88 202 TRP A N 1
ATOM 1613 C CA . TRP A 1 202 ? -0.906 -6.313 -14.423 1.00 98.88 202 TRP A CA 1
ATOM 1614 C C . TRP A 1 202 ? -0.381 -5.049 -13.749 1.00 98.88 202 TRP A C 1
ATOM 1616 O O . TRP A 1 202 ? 0.139 -4.151 -14.412 1.00 98.88 202 TRP A O 1
ATOM 1626 N N . LEU A 1 203 ? -0.480 -5.000 -12.421 1.00 98.88 203 LEU A N 1
ATOM 1627 C CA . LEU A 1 203 ? 0.084 -3.928 -11.599 1.00 98.88 203 LEU A CA 1
ATOM 1628 C C . LEU A 1 203 ? 1.104 -4.517 -10.631 1.00 98.88 203 LEU A C 1
ATOM 1630 O O . LEU A 1 203 ? 0.806 -5.505 -9.959 1.00 98.88 203 LEU A O 1
ATOM 1634 N N . ILE A 1 204 ? 2.275 -3.887 -10.519 1.00 98.69 204 ILE A N 1
ATOM 1635 C CA . ILE A 1 204 ? 3.249 -4.267 -9.492 1.00 98.69 204 ILE A CA 1
ATOM 1636 C C . ILE A 1 204 ? 2.904 -3.574 -8.169 1.00 98.69 204 ILE A C 1
ATOM 1638 O O . ILE A 1 204 ? 2.731 -2.348 -8.091 1.00 98.69 204 ILE A O 1
ATOM 1642 N N . ASP A 1 205 ? 2.841 -4.359 -7.102 1.00 98.56 205 ASP A N 1
ATOM 1643 C CA . ASP A 1 205 ? 2.809 -3.865 -5.735 1.00 98.56 205 ASP A CA 1
ATOM 1644 C C . ASP A 1 205 ? 4.163 -4.081 -5.061 1.00 98.56 205 ASP A C 1
ATOM 1646 O O . ASP A 1 205 ? 4.688 -5.188 -5.060 1.00 98.56 205 ASP A O 1
ATOM 1650 N N . ILE A 1 206 ? 4.748 -2.996 -4.553 1.00 97.88 206 ILE A N 1
ATOM 1651 C CA . ILE A 1 206 ? 6.081 -2.986 -3.953 1.00 97.88 206 ILE A CA 1
ATOM 1652 C C . ILE A 1 206 ? 6.149 -1.903 -2.879 1.00 97.88 206 ILE A C 1
ATOM 1654 O O . ILE A 1 206 ? 5.620 -0.790 -3.045 1.00 97.88 206 ILE A O 1
ATOM 1658 N N . ASP A 1 207 ? 6.810 -2.243 -1.783 1.00 95.94 207 ASP A N 1
ATOM 1659 C CA . ASP A 1 207 ? 6.910 -1.416 -0.590 1.00 95.94 207 ASP A CA 1
ATOM 1660 C C . ASP A 1 207 ? 7.648 -0.100 -0.845 1.00 95.94 207 ASP A C 1
ATOM 1662 O O . ASP A 1 207 ? 8.360 0.088 -1.835 1.00 95.94 207 ASP A O 1
ATOM 1666 N N . GLY A 1 208 ? 7.364 0.878 0.010 1.00 92.00 208 GLY A N 1
ATOM 1667 C CA . GLY A 1 208 ? 8.104 2.128 0.135 1.00 92.00 208 GLY A CA 1
ATOM 1668 C C . GLY A 1 208 ? 8.811 2.142 1.479 1.00 92.00 208 GLY A C 1
ATOM 1669 O O . GLY A 1 208 ? 9.503 1.189 1.808 1.00 92.00 208 GLY A O 1
ATOM 1670 N N . ASN A 1 209 ? 8.632 3.214 2.257 1.00 89.50 209 ASN A N 1
ATOM 1671 C CA . ASN A 1 209 ? 9.146 3.266 3.634 1.00 89.50 209 ASN A CA 1
ATOM 1672 C C . ASN A 1 209 ? 8.538 2.153 4.506 1.00 89.50 209 ASN A C 1
ATOM 1674 O O . ASN A 1 209 ? 9.232 1.557 5.319 1.00 89.50 209 ASN A O 1
ATOM 1678 N N . VAL A 1 210 ? 7.247 1.886 4.295 1.00 88.31 210 VAL A N 1
ATOM 1679 C CA . VAL A 1 210 ? 6.478 0.762 4.846 1.00 88.31 210 VAL A C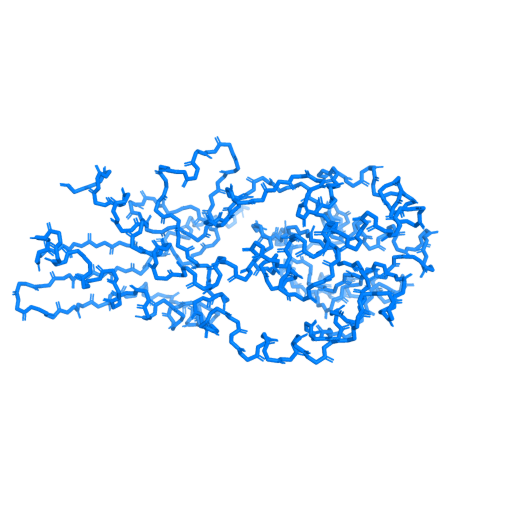A 1
ATOM 1680 C C . VAL A 1 210 ? 5.824 0.001 3.688 1.00 88.31 210 VAL A C 1
ATOM 1682 O O . VAL A 1 210 ? 6.230 0.158 2.529 1.00 88.31 210 VAL A O 1
ATOM 1685 N N . ASN A 1 211 ? 4.791 -0.796 3.955 1.00 88.69 211 ASN A N 1
ATOM 1686 C CA . ASN A 1 211 ? 4.004 -1.401 2.887 1.00 88.69 211 ASN A CA 1
ATOM 1687 C C . ASN A 1 211 ? 3.406 -0.357 1.931 1.00 88.69 211 ASN A C 1
ATOM 1689 O O . ASN A 1 211 ? 3.196 0.813 2.263 1.00 88.69 211 ASN A O 1
ATOM 1693 N N . SER A 1 212 ? 3.073 -0.793 0.718 1.00 89.38 212 SER A N 1
ATOM 1694 C CA . SER A 1 212 ? 2.327 0.056 -0.205 1.00 89.38 212 SER A CA 1
ATOM 1695 C C . SER A 1 212 ? 0.892 0.276 0.290 1.00 89.38 212 SER A C 1
ATOM 1697 O O . SER A 1 212 ? 0.030 -0.577 0.100 1.00 89.38 212 SER A O 1
ATOM 1699 N N . TRP A 1 213 ? 0.573 1.477 0.782 1.00 89.19 213 TRP A N 1
ATOM 1700 C CA . TRP A 1 213 ? -0.827 1.913 0.988 1.00 89.19 213 TRP A CA 1
ATOM 1701 C C . TRP A 1 213 ? -1.622 2.033 -0.327 1.00 89.19 213 TRP A C 1
ATOM 1703 O O . TRP A 1 213 ? -2.765 2.487 -0.364 1.00 89.19 213 TRP A O 1
ATOM 1713 N N . GLY A 1 214 ? -1.000 1.666 -1.451 1.00 94.19 214 GLY A N 1
ATOM 1714 C CA . GLY A 1 214 ? -1.655 1.545 -2.736 1.00 94.19 214 GLY A CA 1
ATOM 1715 C C . GLY A 1 214 ? -2.250 0.169 -3.026 1.00 94.19 214 GLY A C 1
ATOM 1716 O O . GLY A 1 214 ? -2.986 0.057 -4.002 1.00 94.19 214 GLY A O 1
ATOM 1717 N N . LEU A 1 215 ? -1.955 -0.870 -2.237 1.00 97.94 215 LEU A N 1
ATOM 1718 C CA . LEU A 1 215 ? -2.373 -2.232 -2.579 1.00 97.94 215 LEU A CA 1
ATOM 1719 C C . LEU A 1 215 ? -3.898 -2.364 -2.695 1.00 97.94 215 LEU A C 1
ATOM 1721 O O . LEU A 1 215 ? -4.386 -2.955 -3.658 1.00 97.94 215 LEU A O 1
ATOM 1725 N N . LEU A 1 216 ? -4.656 -1.777 -1.762 1.00 98.31 216 LEU A N 1
ATOM 1726 C CA . LEU A 1 216 ? -6.112 -1.924 -1.755 1.00 98.31 216 LEU A CA 1
ATOM 1727 C C . LEU A 1 216 ? -6.759 -1.324 -3.011 1.00 98.31 216 LEU A C 1
ATOM 1729 O O . LEU A 1 216 ? -7.574 -1.984 -3.652 1.00 98.31 216 LEU A O 1
ATOM 1733 N N . TRP A 1 217 ? -6.360 -0.116 -3.429 1.00 98.31 217 TRP A N 1
ATOM 1734 C CA . TRP A 1 217 ? -6.899 0.451 -4.669 1.00 98.31 217 TRP A CA 1
ATOM 1735 C C . TRP A 1 217 ? -6.430 -0.314 -5.907 1.00 98.31 217 TRP A C 1
ATOM 1737 O O . TRP A 1 217 ? -7.188 -0.424 -6.869 1.00 98.31 217 TRP A O 1
ATOM 1747 N N . LYS A 1 218 ? -5.211 -0.870 -5.902 1.00 98.75 218 LYS A N 1
ATOM 1748 C CA . LYS A 1 218 ? -4.737 -1.691 -7.024 1.00 98.75 218 LYS A CA 1
ATOM 1749 C C . LYS A 1 218 ? -5.622 -2.920 -7.189 1.00 98.75 218 LYS A C 1
ATOM 1751 O O . LYS A 1 218 ? -6.049 -3.189 -8.306 1.00 98.75 218 LYS A O 1
ATOM 1756 N N . LEU A 1 219 ? -5.964 -3.607 -6.099 1.00 98.81 219 LEU A N 1
ATOM 1757 C CA . LEU A 1 219 ? -6.914 -4.723 -6.130 1.00 98.81 219 LEU A CA 1
ATOM 1758 C C . LEU A 1 219 ? -8.296 -4.274 -6.643 1.00 98.81 219 LEU A C 1
ATOM 1760 O O . LEU A 1 219 ? -8.842 -4.912 -7.538 1.00 98.81 219 LEU A O 1
ATOM 1764 N N . LEU A 1 220 ? -8.817 -3.132 -6.169 1.00 98.75 220 LEU A N 1
ATOM 1765 C CA . LEU A 1 220 ? -10.099 -2.567 -6.634 1.00 98.75 220 LEU A CA 1
ATOM 1766 C C . LEU A 1 220 ? -10.136 -2.278 -8.144 1.00 98.75 220 LEU A C 1
ATOM 1768 O O . LEU A 1 220 ? -11.215 -2.279 -8.733 1.00 98.75 220 LEU A O 1
ATOM 1772 N N . SER A 1 221 ? -8.986 -2.035 -8.781 1.00 98.75 221 SER A N 1
ATOM 1773 C CA . SER A 1 221 ? -8.927 -1.794 -10.230 1.00 98.75 221 SER A CA 1
ATOM 1774 C C . SER A 1 221 ? -9.305 -3.023 -11.068 1.00 98.75 221 SER A C 1
ATOM 1776 O O . SER A 1 221 ? -9.582 -2.889 -12.262 1.00 98.75 221 SER A O 1
ATOM 1778 N N . GLY A 1 222 ? -9.282 -4.227 -10.487 1.00 98.69 222 GLY A N 1
ATOM 1779 C CA . GLY A 1 222 ? -9.500 -5.478 -11.217 1.00 98.69 222 GLY A CA 1
ATOM 1780 C C . GLY A 1 222 ? -8.339 -5.876 -12.127 1.00 98.69 222 GLY A C 1
ATOM 1781 O O . GLY A 1 222 ? -8.514 -6.702 -13.015 1.00 98.69 222 GLY A O 1
ATOM 1782 N N . SER A 1 223 ? -7.157 -5.281 -11.950 1.00 98.88 223 SER A N 1
ATOM 1783 C CA . SER A 1 223 ? -5.919 -5.762 -12.568 1.00 98.88 223 SER A CA 1
ATOM 1784 C C . SER A 1 223 ? -5.312 -6.900 -11.740 1.00 98.88 223 SER A C 1
ATOM 1786 O O . SER A 1 223 ? -5.481 -6.969 -10.524 1.00 98.88 223 SER A O 1
ATOM 1788 N N . CYS A 1 224 ? -4.566 -7.795 -12.388 1.00 98.88 224 CYS A N 1
ATOM 1789 C CA . CYS A 1 224 ? -3.850 -8.867 -11.705 1.00 98.88 224 CYS A CA 1
ATOM 1790 C C . CYS A 1 224 ? -2.647 -8.271 -10.972 1.00 98.88 224 CYS A C 1
ATOM 1792 O O . CYS A 1 224 ? -1.748 -7.701 -11.593 1.00 98.88 224 CYS A O 1
ATOM 1794 N N . ILE A 1 225 ? -2.615 -8.395 -9.650 1.00 98.88 225 ILE A N 1
ATOM 1795 C CA . ILE A 1 225 ? -1.526 -7.834 -8.851 1.00 98.88 225 ILE A CA 1
ATOM 1796 C C . ILE A 1 225 ? -0.358 -8.809 -8.833 1.00 98.88 225 ILE A C 1
ATOM 1798 O O . ILE A 1 225 ? -0.538 -9.968 -8.459 1.00 98.88 225 ILE A O 1
ATOM 1802 N N . LEU A 1 226 ? 0.832 -8.335 -9.200 1.00 98.81 226 LEU A N 1
ATOM 1803 C CA . LEU A 1 226 ? 2.077 -9.017 -8.872 1.00 98.81 226 LEU A CA 1
ATOM 1804 C C . LEU A 1 226 ? 2.677 -8.300 -7.670 1.00 98.81 226 LEU A C 1
ATOM 1806 O O . LEU A 1 226 ? 3.070 -7.136 -7.759 1.00 98.81 226 LEU A O 1
ATOM 1810 N N . ARG A 1 227 ? 2.683 -8.972 -6.528 1.00 98.50 227 ARG A N 1
ATOM 1811 C CA . ARG A 1 227 ? 3.026 -8.369 -5.246 1.00 98.50 227 ARG A CA 1
ATOM 1812 C C . ARG A 1 227 ? 4.379 -8.874 -4.785 1.00 98.50 227 ARG A C 1
ATOM 1814 O O . ARG A 1 227 ? 4.537 -10.064 -4.529 1.00 98.50 227 ARG A O 1
ATOM 1821 N N . VAL A 1 228 ? 5.312 -7.944 -4.647 1.00 98.31 228 VAL A N 1
ATOM 1822 C CA . VAL A 1 228 ? 6.596 -8.166 -3.989 1.00 98.31 228 VAL A CA 1
ATOM 1823 C C . VAL A 1 228 ? 6.339 -8.422 -2.511 1.00 98.31 228 VAL A C 1
ATOM 1825 O O . VAL A 1 228 ? 5.548 -7.720 -1.876 1.00 98.31 228 VAL A O 1
ATOM 1828 N N . GLU A 1 229 ? 6.967 -9.462 -1.978 1.00 96.44 229 GLU A N 1
ATOM 1829 C CA . GLU A 1 229 ? 6.806 -9.853 -0.588 1.00 96.44 229 GLU A CA 1
ATOM 1830 C C . GLU A 1 229 ? 7.182 -8.701 0.353 1.00 96.44 229 GLU A C 1
ATOM 1832 O O . GLU A 1 229 ? 8.248 -8.090 0.252 1.00 96.44 229 GLU A O 1
ATOM 1837 N N . SER A 1 230 ? 6.264 -8.403 1.271 1.00 94.88 230 SER A N 1
ATOM 1838 C CA . SER A 1 230 ? 6.361 -7.288 2.206 1.00 94.88 230 SER A CA 1
ATOM 1839 C C . SER A 1 230 ? 6.599 -7.812 3.614 1.00 94.88 230 SER A C 1
ATOM 1841 O O . SER A 1 230 ? 5.977 -8.785 4.040 1.00 94.88 230 SER A O 1
ATOM 1843 N N . LYS A 1 231 ? 7.447 -7.112 4.369 1.00 94.12 231 LYS A N 1
ATOM 1844 C CA . LYS A 1 231 ? 7.647 -7.358 5.808 1.00 94.12 231 LYS A CA 1
ATOM 1845 C C . LYS A 1 231 ? 6.594 -6.670 6.678 1.00 94.12 231 LYS A C 1
ATOM 1847 O O . LYS A 1 231 ? 6.681 -6.726 7.904 1.00 94.12 231 LYS A O 1
ATOM 1852 N N . ARG A 1 232 ? 5.629 -5.990 6.061 1.00 94.69 232 ARG A N 1
ATOM 1853 C CA . ARG A 1 232 ? 4.565 -5.243 6.726 1.00 94.69 232 ARG A CA 1
ATOM 1854 C C . ARG A 1 232 ? 3.201 -5.736 6.251 1.00 94.69 232 ARG A C 1
ATOM 1856 O O . ARG A 1 232 ? 3.057 -6.325 5.178 1.00 94.69 232 ARG A O 1
ATOM 1863 N N . GLN A 1 233 ? 2.184 -5.493 7.062 1.00 94.88 233 GLN A N 1
ATOM 1864 C CA . GLN A 1 233 ? 0.810 -5.877 6.778 1.00 94.88 233 GLN A CA 1
ATOM 1865 C C . GLN A 1 233 ? -0.189 -4.799 7.178 1.00 94.88 233 GLN A C 1
ATOM 1867 O O . GLN A 1 233 ? 0.009 -4.093 8.162 1.00 94.88 233 GLN A O 1
ATOM 1872 N N . GLN A 1 234 ? -1.282 -4.705 6.420 1.00 96.06 234 GLN A N 1
ATOM 1873 C CA . GLN A 1 234 ? -2.409 -3.816 6.712 1.00 96.06 234 GLN A CA 1
ATOM 1874 C C . GLN A 1 234 ? -3.584 -4.590 7.302 1.00 96.06 234 GLN A C 1
ATOM 1876 O O . GLN A 1 234 ? -3.633 -5.818 7.209 1.00 96.06 234 GLN A O 1
ATOM 1881 N N . TRP A 1 235 ? -4.576 -3.863 7.828 1.00 96.31 235 TRP A N 1
ATOM 1882 C CA . TRP A 1 235 ? -5.782 -4.432 8.441 1.00 96.31 235 TRP A CA 1
ATOM 1883 C C . TRP A 1 235 ? -6.423 -5.544 7.591 1.00 96.31 235 TRP A C 1
ATOM 1885 O O . TRP A 1 235 ? -6.804 -6.586 8.122 1.00 96.31 235 TRP A O 1
ATOM 1895 N N . PHE A 1 236 ? -6.459 -5.385 6.266 1.00 96.56 236 PHE A N 1
ATOM 1896 C CA . PHE A 1 236 ? -7.127 -6.319 5.360 1.00 96.56 236 PHE A CA 1
ATOM 1897 C C . PHE A 1 236 ? -6.265 -7.495 4.871 1.00 96.56 236 PHE A C 1
ATOM 1899 O O . PHE A 1 236 ? -6.781 -8.387 4.196 1.00 96.56 236 PHE A O 1
ATOM 1906 N N . TYR A 1 237 ? -4.966 -7.545 5.189 1.00 95.69 237 TYR A N 1
ATOM 1907 C CA . TYR A 1 237 ? -4.058 -8.550 4.611 1.00 95.69 237 TYR A CA 1
ATOM 1908 C C . TYR A 1 237 ? -4.433 -9.987 4.989 1.00 95.69 237 TYR A C 1
ATOM 1910 O O . TYR A 1 237 ? -4.178 -10.905 4.216 1.00 95.69 237 TYR A O 1
ATOM 1918 N N . ARG A 1 238 ? -5.126 -10.181 6.118 1.00 94.00 238 ARG A N 1
ATOM 1919 C CA . ARG A 1 238 ? -5.688 -11.474 6.546 1.00 94.00 238 ARG A CA 1
ATOM 1920 C C . ARG A 1 238 ? -6.692 -12.089 5.557 1.00 94.00 238 ARG A C 1
ATOM 1922 O O . ARG A 1 238 ? -6.976 -13.279 5.639 1.00 94.00 238 ARG A O 1
ATOM 1929 N N . HIS A 1 239 ? -7.225 -11.291 4.632 1.00 95.75 239 HIS A N 1
ATOM 1930 C CA . HIS A 1 239 ? -8.121 -11.748 3.569 1.00 95.75 239 HIS A CA 1
ATOM 1931 C C . HIS A 1 239 ? -7.375 -12.108 2.275 1.00 95.75 239 HIS A C 1
ATOM 1933 O O . HIS A 1 239 ? -7.969 -12.676 1.358 1.00 95.75 239 HIS A O 1
ATOM 1939 N N . LEU A 1 240 ? -6.078 -11.800 2.178 1.00 96.62 240 LEU A N 1
ATOM 1940 C CA . LEU A 1 240 ? -5.278 -12.077 0.991 1.00 96.62 240 LEU A CA 1
ATOM 1941 C C . LEU A 1 240 ? -4.743 -13.507 1.020 1.00 96.62 240 LEU A C 1
ATOM 1943 O O . LEU A 1 240 ? -4.240 -13.988 2.033 1.00 96.62 240 LEU A O 1
ATOM 1947 N N . LYS A 1 24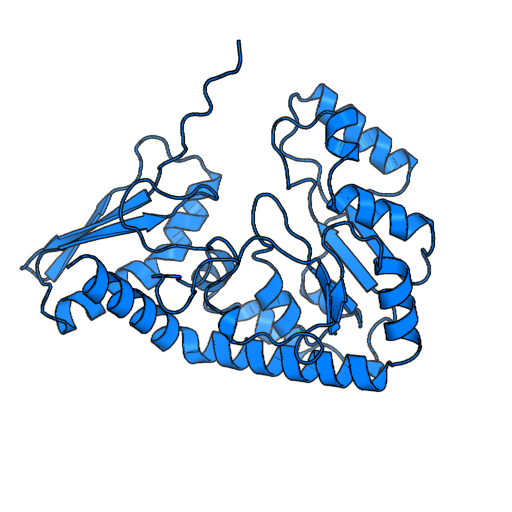1 ? -4.812 -14.174 -0.132 1.00 97.56 241 LYS A N 1
ATOM 1948 C CA . LYS A 1 241 ? -4.281 -15.522 -0.326 1.00 97.56 241 LYS A CA 1
ATOM 1949 C C . LYS A 1 241 ? -3.427 -15.541 -1.583 1.00 97.56 241 LYS A C 1
ATOM 1951 O O . LYS A 1 241 ? -3.901 -15.209 -2.670 1.00 97.56 241 LYS A O 1
ATOM 1956 N N . THR A 1 242 ? -2.167 -15.920 -1.430 1.00 97.62 242 THR A N 1
ATOM 1957 C CA . THR A 1 242 ? -1.216 -16.045 -2.535 1.00 97.62 242 THR A CA 1
ATOM 1958 C C . THR A 1 242 ? -1.758 -16.985 -3.613 1.00 97.62 242 THR A C 1
ATOM 1960 O O . THR A 1 242 ? -2.420 -17.977 -3.295 1.00 97.62 242 THR A O 1
ATOM 1963 N N . TRP A 1 243 ? -1.531 -16.645 -4.884 1.00 98.44 243 TRP A N 1
ATOM 1964 C CA . TRP A 1 243 ? -2.073 -17.331 -6.068 1.00 98.44 243 TRP A CA 1
ATOM 1965 C C . TRP A 1 243 ? -3.604 -17.338 -6.186 1.00 98.44 243 TRP A C 1
ATOM 1967 O O . TRP A 1 243 ? -4.136 -17.935 -7.112 1.00 98.44 243 TRP A O 1
ATOM 1977 N N . HIS A 1 244 ? -4.311 -16.652 -5.284 1.00 98.31 244 HIS A N 1
ATOM 1978 C CA . HIS A 1 244 ? -5.762 -16.479 -5.348 1.00 98.31 244 HIS A CA 1
ATOM 1979 C C . HIS A 1 244 ? -6.132 -15.007 -5.509 1.00 98.31 244 HIS A C 1
ATOM 1981 O O . HIS A 1 244 ? -6.940 -14.686 -6.362 1.00 98.31 244 HIS A O 1
ATOM 1987 N N . THR A 1 245 ? -5.532 -14.097 -4.736 1.00 98.69 245 THR A N 1
ATOM 1988 C CA . THR A 1 245 ? -5.779 -12.646 -4.858 1.00 98.69 245 THR A CA 1
ATOM 1989 C C . THR A 1 245 ? -4.659 -11.897 -5.575 1.00 98.69 245 THR A C 1
ATOM 1991 O O . THR A 1 245 ? -4.858 -10.769 -6.018 1.00 98.69 245 THR A O 1
ATOM 1994 N N . HIS A 1 246 ? -3.470 -12.496 -5.662 1.00 98.81 246 HIS A N 1
ATOM 1995 C CA . HIS A 1 246 ? -2.289 -11.915 -6.298 1.00 98.81 246 HIS A CA 1
ATOM 1996 C C . HIS A 1 246 ? -1.257 -12.993 -6.652 1.00 98.81 246 HIS A C 1
ATOM 1998 O O . HIS A 1 246 ? -1.232 -14.070 -6.050 1.00 98.81 246 HIS A O 1
ATOM 2004 N N . VAL A 1 247 ? -0.370 -12.667 -7.589 1.00 98.81 247 VAL A N 1
ATOM 2005 C CA . VAL A 1 247 ? 0.839 -13.435 -7.908 1.00 98.81 247 VAL A CA 1
ATOM 2006 C C . VAL A 1 247 ? 1.972 -12.954 -6.988 1.00 98.81 247 VAL A C 1
ATOM 2008 O O . VAL A 1 247 ? 2.225 -11.748 -6.948 1.00 98.81 247 VAL A O 1
ATOM 2011 N N . PRO A 1 248 ? 2.640 -13.832 -6.222 1.00 98.56 248 PRO A N 1
ATOM 2012 C CA . PRO A 1 248 ? 3.760 -13.436 -5.370 1.00 98.56 248 PRO A CA 1
ATOM 2013 C C . PRO A 1 248 ? 5.036 -13.212 -6.188 1.00 98.56 248 PRO A C 1
ATOM 2015 O O . PRO A 1 248 ? 5.286 -13.939 -7.148 1.00 98.56 248 PRO A O 1
ATOM 2018 N N . ILE A 1 249 ? 5.851 -12.254 -5.756 1.00 98.62 249 ILE A N 1
ATOM 2019 C CA . ILE A 1 249 ? 7.239 -12.035 -6.178 1.00 98.62 249 ILE A CA 1
ATOM 2020 C C . ILE A 1 249 ? 8.101 -12.030 -4.908 1.00 98.62 249 ILE A C 1
ATOM 2022 O O . ILE A 1 249 ? 7.702 -11.442 -3.898 1.00 98.62 249 ILE A O 1
ATOM 2026 N N . ALA A 1 250 ? 9.272 -12.657 -4.950 1.00 98.06 250 ALA A N 1
ATOM 2027 C CA . ALA A 1 250 ? 10.233 -12.664 -3.854 1.00 98.06 250 ALA A CA 1
ATOM 2028 C C . ALA A 1 250 ? 10.675 -11.241 -3.467 1.00 98.06 250 ALA A C 1
ATOM 2030 O O . ALA A 1 250 ? 10.773 -10.342 -4.306 1.00 98.06 250 ALA A O 1
ATOM 2031 N N . ALA A 1 251 ? 10.983 -11.026 -2.185 1.00 95.56 251 ALA A N 1
ATOM 2032 C CA . ALA A 1 251 ? 11.374 -9.710 -1.669 1.00 95.56 251 ALA A CA 1
ATOM 2033 C C . ALA A 1 251 ? 12.641 -9.126 -2.333 1.00 95.56 251 ALA A C 1
ATOM 2035 O O . ALA A 1 251 ? 12.838 -7.912 -2.332 1.00 95.56 251 ALA A O 1
ATOM 2036 N N . ASP A 1 252 ? 13.521 -9.962 -2.881 1.00 95.94 252 ASP A N 1
ATOM 2037 C CA . ASP A 1 252 ? 14.736 -9.546 -3.591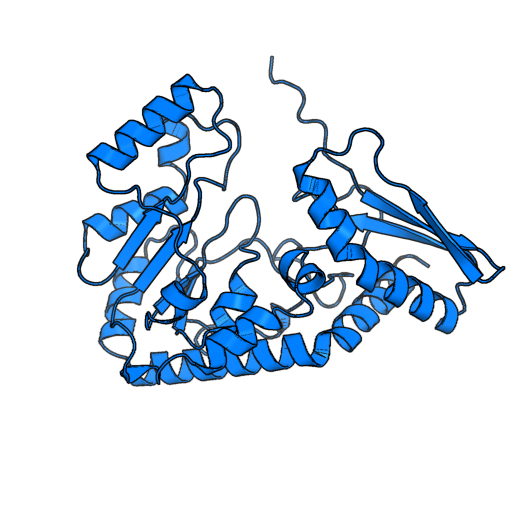 1.00 95.94 252 ASP A CA 1
ATOM 2038 C C . ASP A 1 252 ? 14.545 -9.418 -5.115 1.00 95.94 252 ASP A C 1
ATOM 2040 O O . ASP A 1 252 ? 15.497 -9.072 -5.811 1.00 95.94 252 ASP A O 1
ATOM 2044 N N . LEU A 1 253 ? 13.322 -9.645 -5.617 1.00 97.69 253 LEU A N 1
ATOM 2045 C CA . LEU A 1 253 ? 12.926 -9.610 -7.032 1.00 97.69 253 LEU A CA 1
ATOM 2046 C C . LEU A 1 253 ? 13.592 -10.670 -7.923 1.00 97.69 253 LEU A C 1
ATOM 2048 O O . LEU A 1 253 ? 13.441 -10.607 -9.144 1.00 97.69 253 LEU A O 1
ATOM 2052 N N . ASN A 1 254 ? 14.295 -11.654 -7.355 1.00 96.75 254 ASN A N 1
ATOM 2053 C CA . ASN A 1 254 ? 15.062 -12.620 -8.146 1.00 96.75 254 ASN A CA 1
ATOM 2054 C C . ASN A 1 254 ? 14.187 -13.487 -9.078 1.00 96.75 254 ASN A C 1
ATOM 2056 O O . ASN A 1 254 ? 14.644 -13.909 -10.141 1.00 96.75 254 ASN A O 1
ATOM 2060 N N . ASP A 1 255 ? 12.922 -13.696 -8.712 1.00 97.88 255 ASP A N 1
ATOM 2061 C CA . ASP A 1 255 ? 11.941 -14.494 -9.442 1.00 97.88 255 ASP A CA 1
ATOM 2062 C C . ASP A 1 255 ? 11.018 -13.637 -10.320 1.00 97.88 255 ASP A C 1
ATOM 2064 O O . ASP A 1 255 ? 10.173 -14.181 -11.034 1.00 97.88 255 ASP A O 1
ATOM 2068 N N . LEU A 1 256 ? 11.184 -12.308 -10.337 1.00 97.81 256 LEU A N 1
ATOM 2069 C CA . LEU A 1 256 ? 10.347 -11.408 -11.133 1.00 97.81 256 LEU A CA 1
ATOM 2070 C C . LEU A 1 256 ? 10.299 -11.810 -12.623 1.00 97.81 256 LEU A C 1
ATOM 2072 O O . LEU A 1 256 ? 9.186 -11.891 -13.155 1.00 97.81 256 LEU A O 1
ATOM 2076 N N . PRO A 1 257 ? 11.423 -12.120 -13.309 1.00 96.75 257 PRO A N 1
ATOM 2077 C CA . PRO A 1 257 ? 11.377 -12.573 -14.701 1.00 96.75 257 PRO A CA 1
ATOM 2078 C C . PRO A 1 257 ? 10.556 -13.857 -14.891 1.00 96.75 257 PRO A C 1
ATOM 2080 O O . PRO A 1 257 ? 9.797 -13.975 -15.854 1.00 96.75 257 PRO A O 1
ATOM 2083 N N . GLU A 1 258 ? 10.650 -14.801 -13.950 1.00 97.75 258 GLU A N 1
ATOM 2084 C CA . GLU A 1 258 ? 9.868 -16.041 -13.969 1.00 97.75 258 GLU A CA 1
ATOM 2085 C C . GLU A 1 258 ? 8.370 -15.749 -13.800 1.00 97.75 258 GLU A C 1
ATOM 2087 O O . GLU A 1 258 ? 7.553 -16.242 -14.580 1.00 97.75 258 GLU A O 1
ATOM 2092 N N . LYS A 1 259 ? 7.987 -14.904 -12.832 1.00 98.12 259 LYS A N 1
ATOM 2093 C CA . LYS A 1 259 ? 6.577 -14.548 -12.583 1.00 98.12 259 LYS A CA 1
ATOM 2094 C C . LYS A 1 259 ? 5.955 -13.795 -13.748 1.00 98.12 259 LYS A C 1
ATOM 2096 O O . LYS A 1 259 ? 4.801 -14.046 -14.104 1.00 98.12 259 LYS A O 1
ATOM 2101 N N . LEU A 1 260 ? 6.724 -12.917 -14.380 1.00 97.56 260 LEU A N 1
ATOM 2102 C CA . LEU A 1 260 ? 6.328 -12.230 -15.600 1.00 97.56 260 LEU A CA 1
ATOM 2103 C C . LEU A 1 260 ? 6.102 -13.214 -16.758 1.00 97.56 260 LEU A C 1
ATOM 2105 O O . LEU A 1 260 ? 5.061 -13.143 -17.418 1.00 97.56 260 LEU A O 1
ATOM 2109 N N . ALA A 1 261 ? 7.020 -14.161 -16.972 1.00 97.38 261 ALA A N 1
ATOM 2110 C CA . ALA A 1 261 ? 6.874 -15.202 -17.988 1.00 97.38 261 ALA A CA 1
ATOM 2111 C C . ALA A 1 261 ? 5.669 -16.119 -17.712 1.00 97.38 261 ALA A C 1
ATOM 2113 O O . ALA A 1 261 ? 4.915 -16.441 -18.635 1.00 97.38 261 ALA A O 1
ATOM 2114 N N . TRP A 1 262 ? 5.435 -16.477 -16.446 1.00 98.38 262 TRP A N 1
ATOM 2115 C CA . TRP A 1 262 ? 4.265 -17.247 -16.030 1.00 98.38 262 TRP A CA 1
ATOM 2116 C C . TRP A 1 262 ? 2.967 -16.510 -16.375 1.00 98.38 262 TRP A C 1
ATOM 2118 O O . TRP A 1 262 ? 2.114 -17.080 -17.057 1.00 98.38 262 TRP A O 1
ATOM 2128 N N . CYS A 1 263 ? 2.853 -15.222 -16.021 1.00 98.19 263 CYS A N 1
ATOM 2129 C CA . CYS A 1 263 ? 1.669 -14.404 -16.315 1.00 98.19 263 CYS A CA 1
ATOM 2130 C C . CYS A 1 263 ? 1.362 -14.328 -17.819 1.00 98.19 263 CYS A C 1
ATOM 2132 O O . CYS A 1 263 ? 0.200 -14.284 -18.229 1.00 98.19 263 CYS A O 1
ATOM 2134 N N . ARG A 1 264 ? 2.403 -14.338 -18.660 1.00 95.06 264 ARG A N 1
ATOM 2135 C CA . ARG A 1 264 ? 2.263 -14.320 -20.121 1.00 95.06 264 ARG A CA 1
ATOM 2136 C C . ARG A 1 264 ? 1.598 -15.584 -20.658 1.00 95.06 264 ARG A C 1
ATOM 2138 O O . ARG A 1 264 ? 0.800 -15.505 -21.594 1.00 95.06 264 ARG A O 1
ATOM 2145 N N . GLN A 1 265 ? 1.945 -16.728 -20.076 1.00 97.81 265 GLN A N 1
ATOM 2146 C CA . GLN A 1 265 ? 1.463 -18.050 -20.478 1.00 97.81 265 GLN A CA 1
ATOM 2147 C C . GLN A 1 265 ? 0.111 -18.401 -19.834 1.00 97.81 265 GLN A C 1
ATOM 2149 O O . GLN A 1 265 ? -0.660 -19.154 -20.420 1.00 97.81 265 GLN A O 1
ATOM 2154 N N . HIS A 1 266 ? -0.208 -17.803 -18.683 1.00 98.38 266 HIS A N 1
ATOM 2155 C CA . HIS A 1 266 ? -1.353 -18.154 -17.835 1.00 98.38 266 HIS A CA 1
ATOM 2156 C C . HIS A 1 266 ? -2.363 -17.000 -17.721 1.00 98.38 266 HIS A C 1
ATOM 2158 O O . HIS A 1 266 ? -2.790 -16.610 -16.637 1.00 98.38 266 HIS A O 1
ATOM 2164 N N . GLN A 1 267 ? -2.755 -16.410 -18.854 1.00 98.06 267 GLN A N 1
ATOM 2165 C CA . GLN A 1 267 ? -3.625 -15.224 -18.851 1.00 98.06 267 GLN A CA 1
ATOM 2166 C C . GLN A 1 267 ? -5.017 -15.482 -18.260 1.00 98.06 267 GLN A C 1
ATOM 2168 O O . GLN A 1 267 ? -5.574 -14.593 -17.620 1.00 98.06 267 GLN A O 1
ATOM 2173 N N . THR A 1 268 ? -5.576 -16.678 -18.458 1.00 98.38 268 THR A N 1
ATOM 2174 C CA . THR A 1 268 ? -6.853 -17.068 -17.843 1.00 98.38 268 THR A CA 1
ATOM 2175 C C . THR A 1 268 ? -6.736 -17.089 -16.322 1.00 98.38 268 THR A C 1
ATOM 2177 O O . THR A 1 268 ? -7.582 -16.513 -15.639 1.00 98.38 268 THR A O 1
ATOM 2180 N N . ASP A 1 269 ? -5.651 -17.663 -15.796 1.00 98.75 269 ASP A N 1
ATOM 2181 C CA . ASP A 1 269 ? -5.395 -17.708 -14.356 1.00 98.75 269 ASP A CA 1
ATOM 2182 C C . ASP A 1 269 ? -5.169 -16.299 -13.796 1.00 98.75 269 ASP A C 1
ATOM 2184 O O . ASP A 1 269 ? -5.761 -15.938 -12.783 1.00 98.75 269 ASP A O 1
ATOM 2188 N N . CYS A 1 270 ? -4.403 -15.446 -14.489 1.00 98.88 270 CYS A N 1
ATOM 2189 C CA . CYS A 1 270 ? -4.240 -14.043 -14.099 1.00 98.88 270 CYS A CA 1
ATOM 2190 C C . CYS A 1 270 ? -5.571 -13.287 -14.039 1.00 98.88 270 CYS A C 1
ATOM 2192 O O . CYS A 1 270 ? -5.781 -12.510 -13.111 1.00 98.88 270 CYS A O 1
ATOM 2194 N N . SER A 1 271 ? -6.473 -13.506 -15.000 1.00 98.81 271 SER A N 1
ATOM 2195 C CA . SER A 1 271 ? -7.799 -12.881 -14.985 1.00 98.81 271 SER A CA 1
ATOM 2196 C C . SER A 1 271 ? -8.635 -13.355 -13.790 1.00 98.81 271 SER A C 1
ATOM 2198 O O . SER A 1 271 ? -9.305 -12.542 -13.156 1.00 98.81 271 SER A O 1
ATOM 2200 N N . ALA A 1 272 ? -8.583 -14.647 -13.454 1.00 98.88 272 ALA A N 1
ATOM 2201 C CA . ALA A 1 272 ? -9.294 -15.207 -12.303 1.00 98.88 272 ALA A CA 1
ATOM 2202 C C . ALA A 1 272 ? -8.725 -14.701 -10.964 1.00 98.88 272 ALA A C 1
ATOM 2204 O O . ALA A 1 272 ? -9.480 -14.347 -10.052 1.00 98.88 272 ALA A O 1
ATOM 2205 N N . ILE A 1 273 ? -7.396 -14.599 -10.863 1.00 98.94 273 ILE A N 1
ATOM 2206 C CA . ILE A 1 273 ? -6.703 -14.004 -9.713 1.00 98.94 273 ILE A CA 1
ATOM 2207 C C . ILE A 1 273 ? -7.092 -12.529 -9.562 1.00 98.94 273 ILE A C 1
ATOM 2209 O O . ILE A 1 273 ? -7.416 -12.088 -8.460 1.00 98.94 273 ILE A O 1
ATOM 2213 N N . ALA A 1 274 ? -7.103 -11.768 -10.662 1.00 98.88 274 ALA A N 1
ATOM 2214 C CA . ALA A 1 274 ? -7.505 -10.364 -10.668 1.00 98.88 274 ALA A CA 1
ATOM 2215 C C . ALA A 1 274 ? -8.947 -10.177 -10.176 1.00 98.88 274 ALA A C 1
ATOM 2217 O O . ALA A 1 274 ? -9.199 -9.336 -9.314 1.00 98.88 274 ALA A O 1
ATOM 2218 N N . GLN A 1 275 ? -9.876 -10.998 -10.674 1.00 98.81 275 GLN A N 1
ATOM 2219 C CA . GLN A 1 275 ? -11.278 -10.976 -10.259 1.00 98.81 275 GLN A CA 1
ATOM 2220 C C . GLN A 1 275 ? -11.430 -11.287 -8.766 1.00 98.81 275 GLN A C 1
ATOM 2222 O O . GLN A 1 275 ? -12.114 -10.562 -8.047 1.00 98.81 275 GLN A O 1
ATOM 2227 N N . THR A 1 276 ? -10.764 -12.334 -8.282 1.00 98.88 276 THR A N 1
ATOM 2228 C CA . THR A 1 276 ? -10.812 -12.719 -6.864 1.00 98.88 276 THR A CA 1
ATOM 2229 C C . THR A 1 276 ? -10.209 -11.625 -5.977 1.00 98.88 276 THR A C 1
ATOM 2231 O O . THR A 1 276 ? -10.777 -11.273 -4.944 1.00 98.88 276 THR A O 1
ATOM 2234 N N . GLY A 1 277 ? -9.076 -11.042 -6.385 1.00 98.81 277 GLY A N 1
ATOM 2235 C CA . GLY A 1 277 ? -8.453 -9.916 -5.690 1.00 98.81 277 GLY A CA 1
ATOM 2236 C C . GLY A 1 277 ? -9.371 -8.694 -5.606 1.00 98.81 277 GLY A C 1
ATOM 2237 O O . GLY A 1 277 ? -9.489 -8.095 -4.536 1.00 98.81 277 GLY A O 1
ATOM 2238 N N . GLN A 1 278 ? -10.068 -8.370 -6.699 1.00 98.81 278 GLN A N 1
ATOM 2239 C CA . GLN A 1 278 ? -11.046 -7.284 -6.743 1.00 98.81 278 GLN A CA 1
ATOM 2240 C C . GLN A 1 278 ? -12.222 -7.537 -5.800 1.00 98.81 278 GLN A C 1
ATOM 2242 O O . GLN A 1 278 ? -12.538 -6.669 -4.993 1.00 98.81 278 GLN A O 1
ATOM 2247 N N . GLN A 1 279 ? -12.813 -8.733 -5.836 1.00 98.75 279 GLN A N 1
ATOM 2248 C CA . GLN A 1 279 ? -13.932 -9.107 -4.964 1.00 98.75 279 GLN A CA 1
ATOM 2249 C C . GLN A 1 279 ? -13.566 -9.008 -3.480 1.00 98.75 279 GLN A C 1
ATOM 2251 O O . GLN A 1 279 ? -14.332 -8.471 -2.682 1.00 98.75 279 GLN A O 1
ATOM 2256 N N . VAL A 1 280 ? -12.372 -9.479 -3.101 1.00 98.69 280 VAL A N 1
ATOM 2257 C CA . VAL A 1 280 ? -11.876 -9.344 -1.723 1.00 98.69 280 VAL A CA 1
ATOM 2258 C C . VAL A 1 280 ? -11.724 -7.871 -1.344 1.00 98.69 280 VAL A C 1
ATOM 2260 O O . VAL A 1 280 ? -12.145 -7.469 -0.262 1.00 98.69 280 VAL A O 1
ATOM 2263 N N . ALA A 1 281 ? -11.157 -7.046 -2.225 1.00 98.50 281 ALA A N 1
ATOM 2264 C CA . ALA A 1 281 ? -11.004 -5.619 -1.962 1.00 98.50 281 ALA A CA 1
ATOM 2265 C C . ALA A 1 281 ? -12.351 -4.887 -1.855 1.00 98.50 281 ALA A C 1
ATOM 2267 O O . ALA A 1 281 ? -12.502 -4.024 -0.993 1.00 98.50 281 ALA A O 1
ATOM 2268 N N . GLU A 1 282 ? -13.333 -5.250 -2.682 1.00 98.50 282 GLU A N 1
ATOM 2269 C CA . GLU A 1 282 ? -14.707 -4.747 -2.618 1.00 98.50 282 GLU A CA 1
ATOM 2270 C C . GLU A 1 282 ? -15.386 -5.120 -1.301 1.00 98.50 282 GLU A C 1
ATOM 2272 O O . GLU A 1 282 ? -16.004 -4.266 -0.665 1.00 98.50 282 GLU A O 1
ATOM 2277 N N . GLN A 1 283 ? -15.223 -6.365 -0.848 1.00 98.31 283 GLN A N 1
ATOM 2278 C CA . GLN A 1 283 ? -15.720 -6.794 0.455 1.00 98.31 283 GLN A CA 1
ATOM 2279 C C . GLN A 1 283 ? -15.095 -5.962 1.580 1.00 98.31 283 GLN A C 1
ATOM 2281 O O . GLN A 1 283 ? -15.824 -5.433 2.412 1.00 98.31 283 GLN A O 1
ATOM 2286 N N . VAL A 1 284 ? -13.773 -5.770 1.561 1.00 97.56 284 VAL A N 1
ATOM 2287 C CA . VAL A 1 284 ? -13.051 -4.965 2.560 1.00 97.56 284 VAL A CA 1
ATOM 2288 C C . VAL A 1 284 ? -13.574 -3.530 2.620 1.00 97.56 284 VAL A C 1
ATOM 2290 O O . VAL A 1 284 ? -13.788 -3.005 3.710 1.00 97.56 284 VAL A O 1
ATOM 2293 N N . VAL A 1 285 ? -13.791 -2.872 1.473 1.00 97.50 285 VAL A N 1
ATOM 2294 C CA . VAL A 1 285 ? -14.303 -1.489 1.476 1.00 97.50 285 VAL A CA 1
ATOM 2295 C C . VAL A 1 285 ? -15.781 -1.397 1.857 1.00 97.50 285 VAL A C 1
ATOM 2297 O O . VAL A 1 285 ? -16.205 -0.378 2.400 1.00 97.50 285 VAL A O 1
ATOM 2300 N N . ASN A 1 286 ? -16.572 -2.434 1.583 1.00 97.50 286 ASN A N 1
ATOM 2301 C CA . ASN A 1 286 ? -17.977 -2.488 1.986 1.00 97.50 286 ASN A CA 1
ATOM 2302 C C . ASN A 1 286 ? -18.130 -2.800 3.484 1.00 97.50 286 ASN A C 1
ATOM 2304 O O . ASN A 1 286 ? -19.126 -2.402 4.082 1.00 97.50 286 ASN A O 1
ATOM 2308 N N . ASP A 1 287 ? -17.131 -3.446 4.090 1.00 96.94 287 ASP A N 1
ATOM 2309 C CA . ASP A 1 287 ? -17.114 -3.854 5.499 1.00 96.94 287 ASP A CA 1
ATOM 2310 C C . ASP A 1 287 ? -16.312 -2.903 6.411 1.00 96.94 287 ASP A C 1
ATOM 2312 O O . ASP A 1 287 ? -16.030 -3.219 7.565 1.00 96.94 287 ASP A O 1
ATOM 2316 N N . LEU A 1 288 ? -15.941 -1.708 5.924 1.00 95.81 288 LEU A N 1
ATOM 2317 C CA . LEU A 1 288 ? -15.054 -0.780 6.648 1.00 95.81 288 LEU A CA 1
ATOM 2318 C C . LEU A 1 288 ? -15.531 -0.435 8.054 1.00 95.81 288 LEU A C 1
ATOM 2320 O O . LEU A 1 288 ? -14.705 -0.239 8.942 1.00 95.81 288 LEU A O 1
ATOM 2324 N N . GLN A 1 289 ? -16.844 -0.322 8.256 1.00 94.94 289 GLN A N 1
ATOM 2325 C CA . GLN A 1 289 ? -17.377 -0.044 9.582 1.00 94.94 289 GLN A CA 1
ATOM 2326 C C . GLN A 1 289 ? -17.029 -1.177 10.552 1.00 94.94 289 GLN A C 1
ATOM 2328 O O . GLN A 1 289 ? -16.447 -0.909 11.596 1.00 94.94 289 GLN A O 1
ATOM 2333 N N . ASN A 1 290 ? -17.294 -2.428 10.175 1.00 95.62 290 ASN A N 1
ATOM 2334 C CA . ASN A 1 290 ? -16.992 -3.586 11.012 1.00 95.62 290 ASN A CA 1
ATOM 2335 C C . ASN A 1 290 ? -15.477 -3.757 11.216 1.00 95.62 290 ASN A C 1
ATOM 2337 O O . ASN A 1 290 ? -15.043 -4.108 12.311 1.00 95.62 290 ASN A O 1
ATOM 2341 N N . GLU A 1 291 ? -14.654 -3.435 10.211 1.00 95.56 291 GLU A N 1
ATOM 2342 C CA . GLU A 1 291 ? -13.191 -3.395 10.359 1.00 95.56 291 GLU A CA 1
ATOM 2343 C C . GLU A 1 291 ? -12.739 -2.396 11.436 1.00 95.56 291 GLU A C 1
ATOM 2345 O O . GLU A 1 291 ? -11.869 -2.709 12.252 1.00 95.56 291 GLU A O 1
ATOM 2350 N N . MET A 1 292 ? -13.340 -1.201 11.463 1.00 96.88 292 MET A N 1
ATOM 2351 C CA . MET A 1 292 ? -13.051 -0.186 12.478 1.00 96.88 292 MET A CA 1
ATOM 2352 C C . MET A 1 292 ? -13.572 -0.596 13.863 1.00 96.88 292 MET A C 1
ATOM 2354 O O . MET A 1 292 ? -12.852 -0.415 14.845 1.00 96.88 292 MET A O 1
ATOM 2358 N N . GLU A 1 293 ? -14.774 -1.175 13.957 1.00 96.44 293 GLU A N 1
ATOM 2359 C CA . GLU A 1 293 ? -15.340 -1.675 15.221 1.00 96.44 293 GLU A CA 1
ATOM 2360 C C . GLU A 1 293 ? -14.461 -2.774 15.822 1.00 96.44 293 GLU A C 1
ATOM 2362 O O . GLU A 1 293 ? -14.087 -2.694 16.993 1.00 96.44 293 GLU A O 1
ATOM 2367 N N . ARG A 1 294 ? -14.033 -3.736 14.999 1.00 95.94 294 ARG A N 1
ATOM 2368 C CA . ARG A 1 294 ? -13.114 -4.808 15.399 1.00 95.94 294 ARG A CA 1
ATOM 2369 C C . ARG A 1 294 ? -11.804 -4.255 15.957 1.00 95.94 294 ARG A C 1
ATOM 2371 O O . ARG A 1 294 ? -11.294 -4.767 16.950 1.00 95.94 294 ARG A O 1
ATOM 2378 N N . ALA A 1 295 ? -11.240 -3.214 15.342 1.00 97.69 295 ALA A N 1
ATOM 2379 C CA . ALA A 1 295 ? -10.023 -2.591 15.855 1.00 97.69 295 ALA A CA 1
ATOM 2380 C C . ALA A 1 295 ? -10.240 -1.989 17.254 1.00 97.69 295 ALA A C 1
ATOM 2382 O O . ALA A 1 295 ? -9.372 -2.123 18.118 1.00 97.69 295 ALA A O 1
ATOM 2383 N N . VAL A 1 296 ? -11.390 -1.343 17.484 1.00 98.19 296 VAL A N 1
ATOM 2384 C CA . VAL A 1 296 ? -11.762 -0.749 18.781 1.00 98.19 296 VAL A CA 1
ATOM 2385 C C . VAL A 1 296 ? -11.953 -1.819 19.852 1.00 98.19 296 VAL A C 1
ATOM 2387 O O . VAL A 1 296 ? -11.494 -1.636 20.976 1.00 98.19 296 VAL A O 1
ATOM 2390 N N . GLU A 1 297 ? -12.579 -2.942 19.509 1.00 97.00 297 GLU A N 1
ATOM 2391 C CA . GLU A 1 297 ? -12.753 -4.081 20.416 1.00 97.00 297 GLU A CA 1
ATOM 2392 C C . GLU A 1 297 ? -11.409 -4.680 20.826 1.00 97.00 297 GLU A C 1
ATOM 2394 O O . GLU A 1 297 ? -11.128 -4.770 22.019 1.00 97.00 297 GLU A O 1
ATOM 2399 N N . ILE A 1 298 ? -10.528 -4.960 19.858 1.00 97.12 298 ILE A N 1
ATOM 2400 C CA . ILE A 1 298 ? -9.165 -5.442 20.133 1.00 97.12 298 ILE A CA 1
ATOM 2401 C C . ILE A 1 298 ? -8.405 -4.451 21.020 1.00 97.12 298 ILE A C 1
ATOM 2403 O O . ILE A 1 298 ? -7.686 -4.858 21.934 1.00 97.12 298 ILE A O 1
ATOM 2407 N N . TYR A 1 299 ? -8.548 -3.146 20.763 1.00 97.62 299 TYR A N 1
ATOM 2408 C CA . TYR A 1 299 ? -7.923 -2.126 21.598 1.00 97.62 299 TYR A CA 1
ATOM 2409 C C . TYR A 1 299 ? -8.456 -2.181 23.034 1.00 97.62 299 TYR A C 1
ATOM 2411 O O . TYR A 1 299 ? -7.672 -2.168 23.983 1.00 97.62 299 TYR A O 1
ATOM 2419 N N . SER A 1 300 ? -9.779 -2.257 23.195 1.00 96.50 300 SER A N 1
ATOM 2420 C CA . SER A 1 300 ? -10.414 -2.334 24.508 1.00 96.50 300 SER A CA 1
ATOM 2421 C C . SER A 1 300 ? -9.956 -3.571 25.270 1.00 96.50 300 SER A C 1
ATOM 2423 O O . SER A 1 300 ? -9.482 -3.431 26.384 1.00 96.50 300 SER A O 1
ATOM 2425 N N . GLU A 1 301 ? -10.043 -4.760 24.678 1.00 95.38 301 GLU A N 1
ATOM 2426 C CA . GLU A 1 301 ? -9.688 -6.021 25.344 1.00 95.38 301 GLU A CA 1
ATOM 2427 C C . GLU A 1 301 ? -8.225 -6.075 25.794 1.00 95.38 301 GLU A C 1
ATOM 2429 O O . GLU A 1 301 ? -7.881 -6.766 26.753 1.00 95.38 301 GLU A O 1
ATOM 2434 N N . ARG A 1 302 ? -7.343 -5.376 25.078 1.00 94.44 302 ARG A N 1
ATOM 2435 C CA . ARG A 1 302 ? -5.904 -5.449 25.312 1.00 94.44 302 ARG A CA 1
ATOM 2436 C C . ARG A 1 302 ? -5.394 -4.418 26.313 1.00 94.44 302 ARG A C 1
ATOM 2438 O O . ARG A 1 302 ? -4.376 -4.676 26.958 1.00 94.44 302 ARG A O 1
ATOM 2445 N N . TRP A 1 303 ? -6.036 -3.255 26.405 1.00 94.94 303 TRP A N 1
ATOM 2446 C CA . TRP A 1 303 ? -5.489 -2.115 27.147 1.00 94.94 303 TRP A CA 1
ATOM 2447 C C . TRP A 1 303 ? -6.453 -1.443 28.128 1.00 94.94 303 TRP A C 1
ATOM 2449 O O . TRP A 1 303 ? -5.984 -0.574 28.866 1.00 94.94 303 TRP A O 1
ATOM 2459 N N . LEU A 1 304 ? -7.739 -1.813 28.157 1.00 92.62 304 LEU A N 1
ATOM 2460 C CA . LEU A 1 304 ? -8.764 -1.240 29.044 1.00 92.62 304 LEU A CA 1
ATOM 2461 C C . LEU A 1 304 ? -9.384 -2.307 29.947 1.00 92.62 304 LEU A C 1
ATOM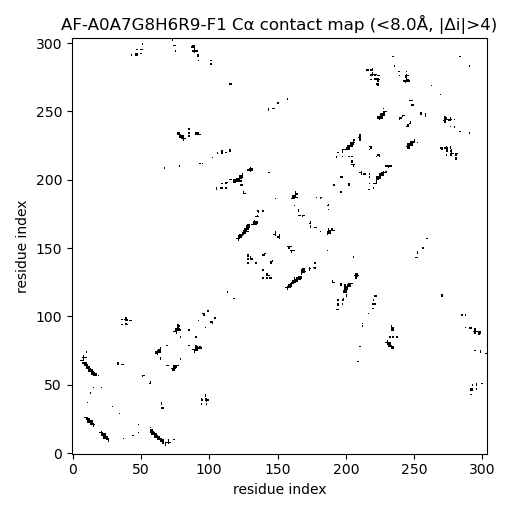 2463 O O . LEU A 1 304 ? -9.582 -1.988 31.139 1.00 92.62 304 LEU A O 1
#

Nearest PDB structures (foldseek):
  5ub5-assembly1_A  TM=7.573E-01  e=2.513E-12  Homo sapiens
  5f87-assembly3_C  TM=7.159E-01  e=3.258E-09  Drosophila melanogaster
  7zay-assembly1_B  TM=6.032E-01  e=3.287E-02  Homo sapiens
  7uqy-assembly1_B  TM=5.657E-01  e=3.477E-02  Homo sapiens

Sequence (304 aa):
MPASSRLRDEVIVVQLHSDGSNEVQLPSNLEKGLLTRVQACRGFIHHAAHRFRQLGHVTLRFAIQLHDDEPSCPSFLIDAAADQNPNQLPLIPDFYCLGSQGYAALRQRFAELPDWHRRLPIAIWRGASTGAGELRLDTFNSLQRYQLCRHSLEDPGWLDARFSAVVQTATVEANQVIRQHLVELDLLRPRMEPEHMGLHRWLIDIDGNVNSWGLLWKLLSGSCILRVESKRQQWFYRHLKTWHTHVPIAADLNDLPEKLAWCRQHQTDCSAIAQTGQQVAEQVVNDLQNEMERAVEIYSERWL

Solvent-accessible surface area (backbone atoms only — not comparable to full-atom values): 16466 Å² total; per-residue (Å²): 129,80,77,78,80,69,78,63,64,47,40,42,35,39,38,40,36,78,88,73,51,73,50,80,47,68,56,93,81,69,53,79,76,50,54,57,44,57,60,16,44,51,64,53,52,55,50,46,56,53,51,38,40,77,75,66,48,39,64,44,77,50,33,31,54,68,50,94,56,83,58,90,60,83,47,38,28,51,59,42,58,54,90,56,65,74,91,78,45,25,31,29,76,38,53,62,38,46,57,38,64,51,39,47,73,57,52,58,54,36,71,71,53,72,59,59,89,77,28,45,84,32,32,39,36,74,42,58,51,55,52,59,73,60,29,35,64,75,62,44,63,70,34,65,68,46,51,53,32,52,53,17,73,78,42,61,83,47,30,50,33,32,33,41,44,85,52,54,39,62,43,72,65,36,41,51,54,45,51,50,54,28,53,78,70,69,33,59,44,76,76,72,56,70,69,66,54,39,43,21,36,24,36,61,40,57,58,34,81,50,58,46,86,55,49,59,60,49,22,52,35,40,17,21,34,39,31,39,55,58,71,38,38,45,59,67,49,87,75,60,42,81,73,42,32,27,42,73,28,48,69,83,47,82,46,41,71,59,49,54,54,47,49,70,76,36,51,70,57,39,51,52,18,3,48,46,17,16,53,51,34,50,49,51,49,74,39,45,66,59,48,46,51,51,16,49,50,46,44,42,79,74,77,109

pLDDT: mean 93.99, std 9.85, range [26.36, 98.94]

Radius of gyration: 20.44 Å; Cα contacts (8 Å, |Δi|>4): 517; chains: 1; bounding box: 49×38×54 Å

Foldseek 3Di:
DPDPPPQCQWKWKWWAALVGDIDIDGDPDDDPVLVLLVVLCPVLSVLLSVLCVVVVCRTDMAIADRDPGDHPDQHAYCKDFPPDDLLLALFAHGSVCSSCLLVVVLLVLLVPADQLVQFAQAEEAEEELFADAQDAPVVSCVDLLVVLLVVCLVPVNHYHRAYQYYDRHNDPVRRVVNVVVCVVVVRYDHDDDLSRNLSYQEYEFDCGNAGPSCLLSNLLSLHAYEYEDGRMGHLLCVLDDDLQQHDYAYNNNPCVVVSSVVCVVPVVSSSRNSVRNNVSSVVCSVCNSVSSSSSSVSSVVPPD

Secondary structure (DSSP, 8-state):
-PPP------EEEEEE-TTS-EEEEPPTT--HHHHHHHHHTHHHHHHHHHHHHHTT-SSEEEEEE-SSSPPSSS-BBS-EETTS-GGGS-B---HHHHHTTTTHHHHHHHHTSPPGGGSEEEEEEEEES-SSSSB-HHHHTT-HHHHHHHHHHH-TTTEEEEEEE--SBSSHHHHHHHHHHHHHTT-B-----HHHHTTEEEEEE--SSSS-TTHHHHHHTTPEEEEE--SEE-GGGGG--BTTTBEEE-TT-TTHHHHHHHHHH-HHHHHHHHHHHHHHHHHHHHTHHHHHHHHHHHHHHHH-

Mean predicted aligned error: 4.26 Å